Protein AF-A0A2G9YBF8-F1 (afdb_monomer)

Radius of gyration: 20.84 Å; Cα contacts (8 Å, |Δi|>4): 685; chains: 1; bounding box: 47×48×63 Å

Solvent-accessible surface area (backbone atoms only — not comparable to full-atom values): 16371 Å² total; per-residue (Å²): 55,21,49,39,66,39,62,24,16,70,50,90,61,90,73,73,45,52,98,47,91,89,59,81,69,55,43,72,32,45,59,33,56,46,41,50,53,42,62,59,46,79,78,45,66,44,97,85,61,58,26,29,35,30,44,43,92,54,53,69,31,20,31,56,34,90,37,40,16,47,70,56,72,65,61,49,45,58,59,72,65,44,86,46,31,32,20,26,62,29,56,58,41,59,34,12,64,36,87,82,68,76,45,80,73,54,57,38,48,30,25,44,65,36,32,28,64,72,90,66,77,101,51,78,46,41,53,28,52,41,48,33,64,43,98,89,36,38,59,41,77,39,72,27,23,30,52,39,88,30,41,35,80,42,60,49,77,84,45,38,66,52,37,42,55,42,48,58,61,35,55,64,38,52,44,6,49,35,27,43,96,84,29,33,24,30,30,46,46,52,31,28,37,36,26,29,45,67,42,87,54,50,51,46,41,82,56,42,67,70,54,86,78,85,86,78,88,80,62,96,82,60,47,70,67,57,54,51,50,45,53,74,75,72,54,44,37,39,72,34,70,48,71,38,98,94,45,31,30,39,28,60,39,74,56,97,93,38,53,31,31,43,31,30,35,56,63,47,43,39,58,43,100,56,101,59,58,42,80,44,77,65,44,14,21,43,78,43,53,38,62,52,21,56,80,16,95,77,41,13,60,65,77,81

Nearest PDB structures (foldseek):
  3m1u-assembly1_B  TM=8.933E-01  e=1.620E-23  Nitratidesulfovibrio vulgaris str. Hildenborough
  3m1u-assembly1_A  TM=8.986E-01  e=1.035E-21  Nitratidesulfovibrio vulgaris str. Hildenborough
  6sqx-assembly2_B  TM=8.119E-01  e=1.036E-17  Photobacterium damselae subsp. piscicida
  3npf-assembly1_B  TM=7.407E-01  e=8.778E-11  Bacteroides ovatus ATCC 8483
  4kh8-assembly1_A  TM=1.743E-01  e=5.947E-01  Enterococcus faecalis V583

Foldseek 3Di:
DFAAKWFFFADQDPDFDDPDPPDPQDRVRGAAIDHFLWDWDFDDADPVRQWTFIDTDFDTGIIGLQRAADDDPVVNCVFVVQPKKKFFLAQKWWKAQDLVRPHTDHMDGALDMFHFDPDDDPGQWTWTKTWDADPVRHTDIGIIIIGPVRIDTDADADDLVQLVVSLVSFFFPFAHHSCPPVGHAFQRSNQRSVSSRPDHAHRDLVRNCVDDDNQDDDDLPDDLVNLLVSLQPPDDASPDWQDDVPHIWGWHGDDPSFTKTWGQDQWFWADDPDPATDTGGPRGTDIDTQQGNDPHPVGTNSSD

pLDDT: mean 95.75, std 5.33, range [56.78, 98.88]

Structure (mmCIF, N/CA/C/O backbone):
data_AF-A0A2G9YBF8-F1
#
_entry.id   AF-A0A2G9YBF8-F1
#
loop_
_atom_site.group_PDB
_atom_site.id
_atom_site.type_symbol
_atom_site.label_atom_id
_atom_site.label_alt_id
_atom_site.label_comp_id
_atom_site.label_asym_id
_atom_site.label_entity_id
_atom_site.label_seq_id
_atom_site.pdbx_PDB_ins_code
_atom_site.Cartn_x
_atom_site.Cartn_y
_atom_site.Cartn_z
_atom_site.occupancy
_atom_site.B_iso_or_equiv
_atom_site.auth_seq_id
_atom_site.auth_comp_id
_atom_site.auth_asym_id
_atom_site.auth_atom_id
_atom_site.pdbx_PDB_model_num
ATOM 1 N N . LEU A 1 1 ? -7.401 7.721 15.519 1.00 97.69 1 LEU A N 1
ATOM 2 C CA . LEU A 1 1 ? -7.132 6.395 14.904 1.00 97.69 1 LEU A CA 1
ATOM 3 C C . LEU A 1 1 ? -8.189 6.108 13.846 1.00 97.69 1 LEU A C 1
ATOM 5 O O . LEU A 1 1 ? -9.342 6.458 14.071 1.00 97.69 1 LEU A O 1
ATOM 9 N N . ILE A 1 2 ? -7.811 5.508 12.716 1.00 98.56 2 ILE A N 1
ATOM 10 C CA . ILE A 1 2 ? -8.773 5.037 11.706 1.00 98.56 2 ILE A CA 1
ATOM 11 C C . ILE A 1 2 ? -9.565 3.841 12.249 1.00 98.56 2 ILE A C 1
ATOM 13 O O . ILE A 1 2 ? -8.950 2.899 12.744 1.00 98.56 2 ILE A O 1
ATOM 17 N N . ILE A 1 3 ? -10.897 3.865 12.149 1.00 98.44 3 ILE A N 1
ATOM 18 C CA . ILE A 1 3 ? -11.778 2.771 12.616 1.00 98.44 3 ILE A CA 1
ATOM 19 C C . ILE A 1 3 ? -12.335 1.899 11.486 1.00 98.44 3 ILE A C 1
ATOM 21 O O . ILE A 1 3 ? -12.778 0.787 11.748 1.00 98.44 3 ILE A O 1
ATOM 25 N N . ARG A 1 4 ? -12.325 2.399 10.247 1.00 97.62 4 ARG A N 1
ATOM 26 C CA . ARG A 1 4 ? -12.778 1.710 9.032 1.00 97.62 4 ARG A CA 1
ATOM 27 C C . ARG A 1 4 ? -11.830 2.018 7.893 1.00 97.62 4 ARG A C 1
ATOM 29 O O . ARG A 1 4 ? -11.299 3.130 7.860 1.00 97.62 4 ARG A O 1
ATOM 36 N N . TYR A 1 5 ? -11.650 1.084 6.965 1.00 97.88 5 TYR A N 1
ATOM 37 C CA . TYR A 1 5 ? -10.903 1.369 5.743 1.00 97.88 5 TYR A CA 1
ATOM 38 C C . TYR A 1 5 ? -11.433 2.663 5.102 1.00 97.88 5 TYR A C 1
ATOM 40 O O . TYR A 1 5 ? -12.644 2.859 4.960 1.00 97.88 5 TYR A O 1
ATOM 48 N N . THR A 1 6 ? -10.532 3.578 4.749 1.00 97.75 6 THR A N 1
ATOM 49 C CA . THR A 1 6 ? -10.924 4.869 4.182 1.00 97.75 6 THR A CA 1
ATOM 50 C C . THR A 1 6 ? -9.934 5.362 3.147 1.00 97.75 6 THR A C 1
ATOM 52 O O . THR A 1 6 ? -8.717 5.272 3.321 1.00 97.75 6 THR A O 1
ATOM 55 N N . ASP A 1 7 ? -10.470 5.988 2.105 1.00 97.75 7 ASP A N 1
ATOM 56 C CA . ASP A 1 7 ? -9.673 6.787 1.192 1.00 97.75 7 ASP A CA 1
ATOM 57 C C . ASP A 1 7 ? -9.133 8.030 1.896 1.00 97.75 7 ASP A C 1
ATOM 59 O O . ASP A 1 7 ? -9.799 8.655 2.732 1.00 97.75 7 ASP A O 1
ATOM 63 N N . GLN A 1 8 ? -7.917 8.394 1.511 1.00 98.19 8 GLN A N 1
ATOM 64 C CA . GLN A 1 8 ? -7.319 9.689 1.752 1.00 98.19 8 GLN A CA 1
ATOM 65 C C . GLN A 1 8 ? -7.303 10.451 0.426 1.00 98.19 8 GLN A C 1
ATOM 67 O O . GLN A 1 8 ? -6.712 10.010 -0.561 1.00 98.19 8 GLN A O 1
ATOM 72 N N . LYS A 1 9 ? -7.941 11.618 0.417 1.00 98.38 9 LYS A N 1
ATOM 73 C CA . LYS A 1 9 ? -8.167 12.440 -0.771 1.00 98.38 9 LYS A CA 1
ATOM 74 C C . LYS A 1 9 ? -7.300 13.698 -0.766 1.00 98.38 9 LYS A C 1
ATOM 76 O O . LYS A 1 9 ? -6.907 14.194 0.291 1.00 98.38 9 LYS A O 1
ATOM 81 N N . ILE A 1 10 ? -7.028 14.251 -1.943 1.00 98.06 10 ILE A N 1
ATOM 82 C CA . ILE A 1 10 ? -6.348 15.548 -2.096 1.00 98.06 10 ILE A CA 1
ATOM 83 C C . ILE A 1 10 ? -7.269 16.710 -1.695 1.00 98.06 10 ILE A C 1
ATOM 85 O O . ILE A 1 10 ? -6.811 17.677 -1.087 1.00 98.06 10 ILE A O 1
ATOM 89 N N . LEU A 1 11 ? -8.571 16.591 -1.972 1.00 98.06 11 LEU A N 1
ATOM 90 C CA . LEU A 1 11 ? -9.619 17.548 -1.601 1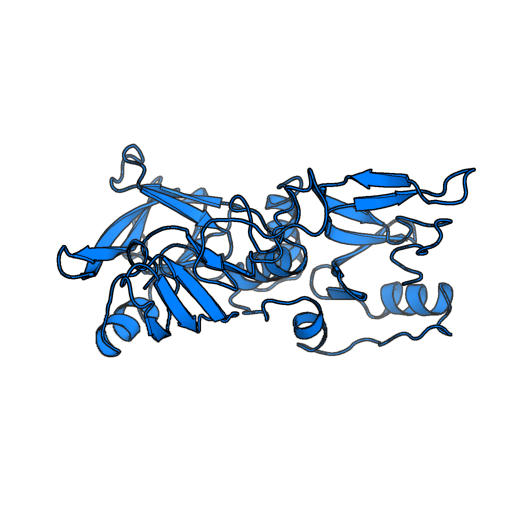.00 98.06 11 LEU A CA 1
ATOM 91 C C . LEU A 1 11 ? -10.720 16.843 -0.786 1.00 98.06 11 LEU A C 1
ATOM 93 O O . LEU A 1 11 ? -10.914 15.643 -0.972 1.00 98.06 11 LEU A O 1
ATOM 97 N N . PRO A 1 12 ? -11.460 17.548 0.094 1.00 97.88 12 PRO A N 1
ATOM 98 C CA . PRO A 1 12 ? -12.496 16.954 0.945 1.00 97.88 12 PRO A CA 1
ATOM 99 C C . PRO A 1 12 ? -13.798 16.692 0.165 1.00 97.88 12 PRO A C 1
ATOM 101 O O . PRO A 1 12 ? -14.844 17.277 0.444 1.00 97.88 12 PRO A O 1
ATOM 104 N N . THR A 1 13 ? -13.732 15.828 -0.847 1.00 96.50 13 THR A N 1
ATOM 105 C CA . THR A 1 13 ? -14.867 15.425 -1.685 1.00 96.50 13 THR A CA 1
ATOM 106 C C . THR A 1 13 ? -14.828 13.926 -1.976 1.00 96.50 13 THR A C 1
ATOM 108 O O . THR A 1 13 ? -13.771 13.296 -1.943 1.00 96.50 13 THR A O 1
ATOM 111 N N . GLN A 1 14 ? -16.004 13.352 -2.232 1.00 93.31 14 GLN A N 1
ATOM 112 C CA . GLN A 1 14 ? -16.137 11.978 -2.728 1.00 93.31 14 GLN A CA 1
ATOM 113 C C . GLN A 1 14 ? -16.113 11.913 -4.259 1.00 93.31 14 GLN A C 1
ATOM 115 O O . GLN A 1 14 ? -15.930 10.837 -4.816 1.00 93.31 14 GLN A O 1
ATOM 120 N N . GLU A 1 15 ? -16.319 13.045 -4.934 1.00 94.00 15 GLU A N 1
ATOM 121 C CA . GLU A 1 15 ? -16.278 13.113 -6.391 1.00 94.00 15 GLU A CA 1
ATOM 122 C C . GLU A 1 15 ? -14.841 12.963 -6.887 1.00 94.00 15 GLU A C 1
ATOM 124 O O . GLU A 1 15 ? -13.915 13.532 -6.305 1.00 94.00 15 GLU A O 1
ATOM 129 N N . GLY A 1 16 ? -14.666 12.194 -7.960 1.00 93.75 16 GLY A N 1
ATOM 130 C CA . GLY A 1 16 ? -13.366 12.034 -8.597 1.00 93.75 16 GLY A CA 1
ATOM 131 C C . GLY A 1 16 ? -13.065 13.155 -9.587 1.00 93.75 16 GLY A C 1
ATOM 132 O O . GLY A 1 16 ? -13.973 13.738 -10.184 1.00 93.75 16 GLY A O 1
ATOM 133 N N . LEU A 1 17 ? -11.778 13.430 -9.789 1.00 95.75 17 LEU A N 1
ATOM 134 C CA . LEU A 1 17 ? -11.288 14.305 -10.851 1.00 95.75 17 LEU A CA 1
ATOM 135 C C . LEU A 1 17 ? -10.526 13.461 -11.864 1.00 95.75 17 LEU A C 1
ATOM 137 O O . LEU A 1 17 ? -9.491 12.893 -11.541 1.00 95.75 17 LEU A O 1
ATOM 141 N N . TYR A 1 18 ? -11.013 13.424 -13.098 1.00 95.81 18 TYR A N 1
ATOM 142 C CA . TYR A 1 18 ? -10.450 12.572 -14.138 1.00 95.81 18 TYR A CA 1
ATOM 143 C C . TYR A 1 18 ? -9.931 13.415 -15.295 1.00 95.81 18 TYR A C 1
ATOM 145 O O . TYR A 1 18 ? -10.604 14.334 -15.766 1.00 95.81 18 TYR A O 1
ATOM 153 N N . ALA A 1 19 ? -8.741 13.079 -15.796 1.00 92.88 19 ALA A N 1
ATOM 154 C CA . ALA A 1 19 ? -8.126 13.798 -16.910 1.00 92.88 19 ALA A CA 1
ATOM 155 C C . ALA A 1 19 ? -8.911 13.651 -18.227 1.00 92.88 19 ALA A C 1
ATOM 157 O O . ALA A 1 19 ? -8.756 14.464 -19.143 1.00 92.88 19 ALA A O 1
ATOM 158 N N . LYS A 1 20 ? -9.724 12.595 -18.358 1.00 92.06 20 LYS A N 1
ATOM 159 C CA . LYS A 1 20 ? -10.501 12.281 -19.561 1.00 92.06 20 LYS A CA 1
ATOM 160 C C . LYS A 1 20 ? -11.894 11.789 -19.199 1.00 92.06 20 LYS A C 1
ATOM 162 O O . LYS A 1 20 ? -12.085 11.098 -18.205 1.00 92.06 20 LYS A O 1
ATOM 167 N N . SER A 1 21 ? -12.859 12.098 -20.062 1.00 89.44 21 SER A N 1
ATOM 168 C CA . SER A 1 21 ? -14.199 11.518 -19.963 1.00 89.44 21 SER A CA 1
ATOM 169 C C . SER A 1 21 ? -14.132 9.996 -20.123 1.00 89.44 21 SER A C 1
ATOM 171 O O . SER A 1 21 ? -13.457 9.501 -21.028 1.00 89.44 21 SER A O 1
ATOM 173 N N . GLY A 1 22 ? -14.822 9.273 -19.240 1.00 87.12 22 GLY A N 1
ATOM 174 C CA . GLY A 1 22 ? -14.852 7.810 -19.225 1.00 87.12 22 GLY A CA 1
ATOM 175 C C . GLY A 1 22 ? -13.637 7.143 -18.575 1.00 87.12 22 GLY A C 1
ATOM 176 O O . GLY A 1 22 ? -13.598 5.918 -18.541 1.00 87.12 22 GLY A O 1
ATOM 177 N N . ASP A 1 23 ? -12.669 7.910 -18.064 1.00 88.62 23 ASP A N 1
ATOM 178 C CA . ASP A 1 23 ? -11.628 7.376 -17.185 1.00 88.62 23 ASP A CA 1
ATOM 179 C C . ASP A 1 23 ? -12.221 7.157 -15.788 1.00 88.62 23 ASP A C 1
ATOM 181 O O . ASP A 1 23 ? -12.880 8.039 -15.239 1.00 88.62 23 ASP A O 1
ATOM 185 N N . PHE A 1 24 ? -12.025 5.959 -15.255 1.00 87.00 24 PHE A N 1
ATOM 186 C CA . PHE A 1 24 ? -12.415 5.564 -13.904 1.00 87.00 24 PHE A CA 1
ATOM 187 C C . PHE A 1 24 ? -11.252 4.896 -13.158 1.00 87.00 24 PHE A C 1
ATOM 189 O O . PHE A 1 24 ? -11.399 4.563 -11.988 1.00 87.00 24 PHE A O 1
ATOM 196 N N . ASP A 1 25 ? -10.100 4.724 -13.814 1.00 89.81 25 ASP A N 1
ATOM 197 C CA . ASP A 1 25 ? -8.927 4.063 -13.239 1.00 89.81 25 ASP A CA 1
ATOM 198 C C . ASP A 1 25 ? -8.023 5.065 -12.504 1.00 89.81 25 ASP A C 1
ATOM 200 O O . ASP A 1 25 ? -7.283 4.673 -11.603 1.00 89.81 25 ASP A O 1
ATOM 204 N N . PHE A 1 26 ? -8.069 6.349 -12.888 1.00 95.06 26 PHE A N 1
ATOM 205 C CA . PHE A 1 26 ? -7.183 7.401 -12.378 1.00 95.06 26 PHE A CA 1
ATOM 206 C C . PHE A 1 26 ? -7.957 8.603 -11.835 1.00 95.06 26 PHE A C 1
ATOM 208 O O . PHE A 1 26 ? -8.049 9.651 -12.476 1.00 95.06 26 PHE A O 1
ATOM 215 N N . ASP A 1 27 ? -8.500 8.465 -10.626 1.00 96.69 27 ASP A N 1
ATOM 216 C CA . ASP A 1 27 ? -8.976 9.628 -9.879 1.00 96.69 27 ASP A CA 1
ATOM 217 C C . ASP A 1 27 ? -7.781 10.436 -9.345 1.00 96.69 27 ASP A C 1
ATOM 219 O O . ASP A 1 27 ? -7.098 10.029 -8.404 1.00 96.69 27 ASP A O 1
ATOM 223 N N . GLU A 1 28 ? -7.549 11.615 -9.917 1.00 96.25 28 GLU A N 1
ATOM 224 C CA . GLU A 1 28 ? -6.465 12.533 -9.543 1.00 96.25 28 GLU A CA 1
ATOM 225 C C . GLU A 1 28 ? -6.638 13.113 -8.126 1.00 96.25 28 GLU A C 1
ATOM 227 O O . GLU A 1 28 ? -5.695 13.662 -7.552 1.00 96.25 28 GLU A O 1
ATOM 232 N N . LEU A 1 29 ? -7.833 12.998 -7.528 1.00 97.44 29 LEU A N 1
ATOM 233 C CA . LEU A 1 29 ? -8.062 13.349 -6.125 1.00 97.44 29 LEU A CA 1
ATOM 234 C C . LEU A 1 29 ? -7.824 12.182 -5.172 1.00 97.44 29 LEU A C 1
ATOM 236 O O . LEU A 1 29 ? -7.801 12.412 -3.959 1.00 97.44 29 LEU A O 1
ATOM 240 N N . GLN A 1 30 ? -7.638 10.956 -5.662 1.00 97.94 30 GLN A N 1
ATOM 241 C CA . GLN A 1 30 ? -7.178 9.864 -4.819 1.00 97.94 30 GLN A CA 1
ATOM 242 C C . GLN A 1 30 ? -5.694 10.049 -4.487 1.00 97.94 30 GLN A C 1
ATOM 244 O O . GLN A 1 30 ? -4.848 10.109 -5.372 1.00 97.94 30 GLN A O 1
ATOM 249 N N . ASN A 1 31 ? -5.366 10.080 -3.195 1.00 97.19 31 ASN A N 1
ATOM 250 C CA . ASN A 1 31 ? -3.985 10.219 -2.733 1.00 97.19 31 ASN A CA 1
ATOM 251 C C . ASN A 1 31 ? -3.417 8.909 -2.170 1.00 97.19 31 ASN A C 1
ATOM 253 O O . ASN A 1 31 ? -2.310 8.493 -2.500 1.00 97.19 31 ASN A O 1
ATOM 257 N N . SER A 1 32 ? -4.158 8.280 -1.262 1.00 97.25 32 SER A N 1
ATOM 258 C CA . SER A 1 32 ? -3.791 7.017 -0.617 1.00 97.25 32 SER A CA 1
ATOM 259 C C . SER A 1 32 ? -5.040 6.380 -0.011 1.00 97.25 32 SER A C 1
ATOM 261 O O . SER A 1 32 ? -6.108 6.982 -0.015 1.00 97.25 32 SER A O 1
ATOM 263 N N . SER A 1 33 ? -4.900 5.215 0.604 1.00 96.56 33 SER A N 1
ATOM 264 C CA . SER A 1 33 ? -5.925 4.622 1.463 1.00 96.56 33 SER A CA 1
ATOM 265 C C . SER A 1 33 ? -5.321 4.169 2.786 1.00 96.56 33 SER A C 1
ATOM 267 O O . SER A 1 33 ? -4.118 3.904 2.869 1.00 96.56 33 SER A O 1
ATOM 269 N N . LEU A 1 34 ? -6.143 4.140 3.833 1.00 98.19 34 LEU A N 1
ATOM 270 C CA . LEU A 1 34 ? -5.728 3.890 5.210 1.00 98.19 34 LEU A CA 1
ATOM 271 C C . LEU A 1 34 ? -6.581 2.779 5.818 1.00 98.19 34 LEU A C 1
ATOM 273 O O . LEU A 1 34 ? -7.809 2.834 5.769 1.00 98.19 34 LEU A O 1
ATOM 277 N N . ASP A 1 35 ? -5.919 1.807 6.431 1.00 98.44 35 ASP A N 1
ATOM 278 C CA . ASP A 1 35 ? -6.556 0.661 7.074 1.00 98.44 35 ASP A CA 1
ATOM 279 C C . ASP A 1 35 ? -6.939 0.949 8.531 1.00 98.44 35 ASP A C 1
ATOM 281 O O . ASP A 1 35 ? -6.395 1.859 9.176 1.00 98.44 35 ASP A O 1
ATOM 285 N N . VAL A 1 36 ? -7.844 0.123 9.067 1.00 98.44 36 VAL A N 1
ATOM 286 C CA . VAL A 1 36 ? -8.219 0.096 1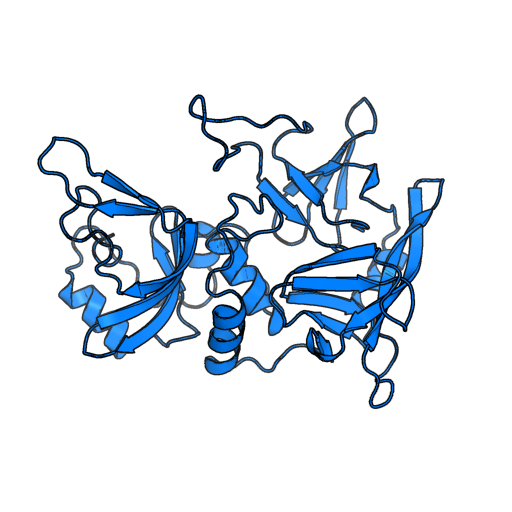0.490 1.00 98.44 36 VAL A CA 1
ATOM 287 C C . VAL A 1 36 ? -6.971 0.085 11.377 1.00 98.44 36 VAL A C 1
ATOM 289 O O . VAL A 1 36 ? -6.032 -0.672 11.154 1.00 98.44 36 VAL A O 1
ATOM 292 N N . GLY A 1 37 ? -6.948 0.939 12.400 1.00 97.69 37 GLY A N 1
ATOM 293 C CA . GLY A 1 37 ? -5.815 1.052 13.320 1.00 97.69 37 GLY A CA 1
ATOM 294 C C . GLY A 1 37 ? -4.730 2.036 12.883 1.00 97.69 37 GLY A C 1
ATOM 295 O O . GLY A 1 37 ? -3.834 2.316 13.679 1.00 97.69 37 GLY A O 1
ATOM 296 N N . THR A 1 38 ? -4.806 2.612 11.678 1.00 98.12 38 THR A N 1
ATOM 297 C CA . THR A 1 38 ? -3.798 3.576 11.216 1.00 98.12 38 THR A CA 1
ATOM 298 C C . THR A 1 38 ? -3.788 4.833 12.109 1.00 98.12 38 THR A C 1
ATOM 300 O O . THR A 1 38 ? -4.839 5.468 12.296 1.00 98.12 38 THR A O 1
ATOM 303 N N . PRO A 1 39 ? -2.629 5.222 12.685 1.00 97.50 39 PRO A N 1
ATOM 304 C CA . PRO A 1 39 ? -2.506 6.421 13.506 1.00 97.50 39 PRO A CA 1
ATOM 305 C C . PRO A 1 39 ? -2.415 7.675 12.639 1.00 97.50 39 PRO A C 1
ATOM 307 O O . PRO A 1 39 ? -1.759 7.680 11.601 1.00 97.50 39 PRO A O 1
ATOM 310 N N . LEU A 1 40 ? -3.066 8.747 13.088 1.00 97.62 40 LEU A N 1
ATOM 311 C CA . LEU A 1 40 ? -3.151 10.015 12.370 1.00 97.62 40 LEU A CA 1
ATOM 312 C C . LEU A 1 40 ? -3.004 11.187 13.334 1.00 97.62 40 LEU A C 1
ATOM 314 O O . LEU A 1 40 ? -3.467 11.115 14.472 1.00 97.62 40 LEU A O 1
ATOM 318 N N . VAL A 1 41 ? -2.445 12.283 12.831 1.00 98.00 41 VAL A N 1
ATOM 319 C CA . VAL A 1 41 ? -2.513 13.610 13.451 1.00 98.00 41 VAL A CA 1
ATOM 320 C C . VAL A 1 41 ? -3.483 14.4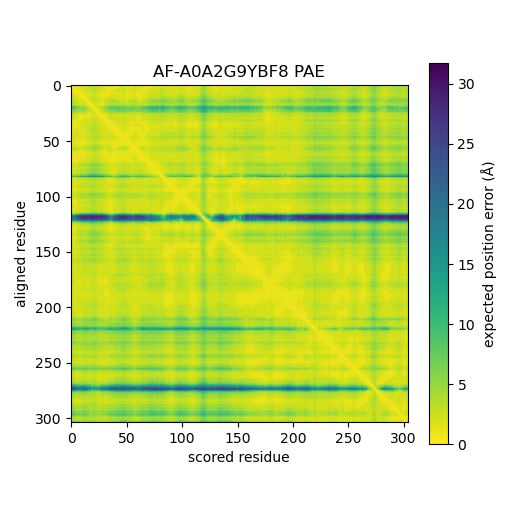61 12.642 1.00 98.00 41 VAL A C 1
ATOM 322 O O . VAL A 1 41 ? -3.325 14.585 11.428 1.00 98.00 41 VAL A O 1
ATOM 325 N N . ILE A 1 42 ? -4.479 15.050 13.302 1.00 98.38 42 ILE A N 1
ATOM 326 C CA . ILE A 1 42 ? -5.442 15.958 12.669 1.00 98.38 42 ILE A CA 1
ATOM 327 C C . ILE A 1 42 ? -4.856 17.370 12.683 1.00 98.38 42 ILE A C 1
ATOM 329 O O . ILE A 1 42 ? -4.481 17.871 13.740 1.00 98.38 42 ILE A O 1
ATOM 333 N N . LEU A 1 43 ? -4.779 18.007 11.515 1.00 98.31 43 LEU A N 1
ATOM 334 C CA . LEU A 1 43 ? -4.323 19.394 11.376 1.00 98.31 43 LEU A CA 1
ATOM 335 C C . LEU A 1 43 ? -5.468 20.374 11.133 1.00 98.31 43 LEU A C 1
ATOM 337 O O . LEU A 1 43 ? -5.352 21.552 11.461 1.00 98.31 43 LEU A O 1
ATOM 341 N N . HIS A 1 44 ? -6.543 19.913 10.496 1.00 98.50 44 HIS A N 1
ATOM 342 C CA . HIS A 1 44 ? -7.663 20.768 10.136 1.00 98.50 44 HIS A CA 1
ATOM 343 C C . HIS A 1 44 ? -8.963 19.975 10.010 1.00 98.50 44 HIS A C 1
ATOM 345 O O . HIS A 1 44 ? -8.940 18.766 9.776 1.00 98.50 44 HIS A O 1
ATOM 351 N N . THR A 1 45 ? -10.083 20.684 10.104 1.00 98.69 45 THR A N 1
ATOM 352 C CA . THR A 1 45 ? -11.438 20.147 9.959 1.00 98.69 45 THR A CA 1
ATOM 353 C C . THR A 1 45 ? -12.176 20.986 8.926 1.00 98.69 45 THR A C 1
ATOM 355 O O . THR A 1 45 ? -12.054 22.210 8.939 1.00 98.69 45 THR A O 1
ATOM 358 N N . SER A 1 46 ? -12.924 20.353 8.020 1.00 98.56 46 SER A N 1
ATOM 359 C CA . SER A 1 46 ? -13.768 21.081 7.067 1.00 98.56 46 SER A CA 1
ATOM 360 C C . SER A 1 46 ? -14.851 21.886 7.794 1.00 98.56 46 SER A C 1
ATOM 362 O O . SER A 1 46 ? -15.261 21.536 8.900 1.00 98.56 46 SER A O 1
ATOM 364 N N . LEU A 1 47 ? -15.357 22.951 7.162 1.00 98.12 47 LEU A N 1
ATOM 365 C CA . LEU A 1 47 ? -16.371 23.830 7.765 1.00 98.12 47 LEU A CA 1
ATOM 366 C C . LEU A 1 47 ? -17.649 23.080 8.184 1.00 98.12 47 LEU A C 1
ATOM 368 O O . LEU A 1 47 ? -18.282 23.437 9.170 1.00 98.12 47 LEU A O 1
ATOM 372 N N . ASP A 1 48 ? -18.011 22.032 7.446 1.00 97.81 48 ASP A N 1
ATOM 373 C CA . ASP A 1 48 ? -19.172 21.179 7.719 1.00 97.81 48 ASP A CA 1
ATOM 374 C C . ASP A 1 48 ? -18.883 20.022 8.697 1.00 97.81 48 ASP A C 1
ATOM 376 O O . ASP A 1 48 ? -19.768 19.213 8.967 1.00 97.81 48 ASP A O 1
ATOM 380 N N . GLY A 1 49 ? -17.649 19.902 9.198 1.00 97.75 49 GLY A N 1
ATOM 381 C CA . GLY A 1 49 ? -17.234 18.856 10.133 1.00 97.75 49 GLY A CA 1
ATOM 382 C C . GLY A 1 49 ? -17.130 17.446 9.542 1.00 97.75 49 GLY A C 1
ATOM 383 O O . GLY A 1 49 ? -16.839 16.507 10.281 1.00 97.75 49 GLY A O 1
ATOM 384 N N . ARG A 1 50 ? -17.355 17.259 8.234 1.00 98.31 50 ARG A N 1
ATOM 385 C CA . ARG A 1 50 ? -17.393 15.925 7.607 1.00 98.31 50 ARG A CA 1
ATOM 386 C C . ARG A 1 50 ? -16.020 15.365 7.248 1.00 98.31 50 ARG A C 1
ATOM 388 O O . ARG A 1 50 ? -15.908 14.162 7.010 1.00 98.31 50 ARG A O 1
ATOM 395 N N . TRP A 1 51 ? -14.982 16.197 7.226 1.00 98.75 51 TRP A N 1
ATOM 396 C CA . TRP A 1 51 ? -13.635 15.800 6.830 1.00 98.75 51 TRP A CA 1
ATOM 397 C C . TRP A 1 51 ? -12.568 16.318 7.787 1.00 98.75 51 TRP A C 1
ATOM 399 O O . TRP A 1 51 ? -12.638 17.449 8.269 1.00 98.75 51 TRP A O 1
ATOM 409 N N . PHE A 1 52 ? -11.524 15.513 7.970 1.00 98.81 52 PHE A N 1
ATOM 410 C CA . PHE A 1 52 ? -10.289 15.919 8.631 1.00 98.81 52 PHE A CA 1
ATOM 411 C C . PHE A 1 52 ? -9.138 15.939 7.630 1.00 98.81 52 PHE A C 1
ATOM 413 O O . PHE A 1 52 ? -8.952 14.973 6.891 1.00 98.81 52 PHE A O 1
ATOM 420 N N . TYR A 1 53 ? -8.337 17.006 7.630 1.00 98.81 53 TYR A N 1
ATOM 421 C CA . TYR A 1 53 ? -7.028 16.999 6.982 1.00 98.81 53 TYR A CA 1
ATOM 422 C C . TYR A 1 53 ? -6.006 16.431 7.960 1.00 98.81 53 TYR A C 1
ATOM 424 O O . TYR A 1 53 ? -5.820 16.967 9.057 1.00 98.81 53 TYR A O 1
ATOM 432 N N . VAL A 1 54 ? -5.356 15.340 7.570 1.00 98.62 54 VAL A N 1
ATOM 433 C CA . VAL A 1 54 ? -4.537 14.524 8.465 1.00 98.62 54 VAL A CA 1
ATOM 434 C C . VAL A 1 54 ? -3.129 14.318 7.927 1.00 98.62 54 VAL A C 1
ATOM 436 O O . VAL A 1 54 ? -2.913 14.248 6.716 1.00 98.62 54 VAL A O 1
ATOM 439 N N . ILE A 1 55 ? -2.175 14.159 8.841 1.00 98.19 55 ILE A N 1
ATOM 440 C CA . ILE A 1 55 ? -0.877 13.537 8.573 1.00 98.19 55 ILE A CA 1
ATOM 441 C C . ILE A 1 55 ? -0.951 12.092 9.069 1.00 98.19 55 ILE A C 1
ATOM 443 O O . ILE A 1 55 ? -1.241 11.857 10.243 1.00 98.19 55 ILE A O 1
ATOM 447 N N . GLY A 1 56 ? -0.685 11.138 8.180 1.00 96.19 56 GLY A N 1
ATOM 448 C CA . GLY A 1 56 ? -0.489 9.731 8.518 1.00 96.19 56 GLY A CA 1
ATOM 449 C C . GLY A 1 56 ? 0.969 9.289 8.377 1.00 96.19 56 GLY A C 1
ATOM 450 O O . GLY A 1 56 ? 1.844 10.119 8.128 1.00 96.19 56 GLY A O 1
ATOM 451 N N . PRO A 1 57 ? 1.245 7.979 8.508 1.00 94.50 57 PRO A N 1
ATOM 452 C CA . PRO A 1 57 ? 2.614 7.461 8.532 1.00 94.50 57 PRO A CA 1
ATOM 453 C C . PRO A 1 57 ? 3.413 7.721 7.250 1.00 94.50 57 PRO A C 1
ATOM 455 O O . PRO A 1 57 ? 4.626 7.898 7.312 1.00 94.50 57 PRO A O 1
ATOM 458 N N . SER A 1 58 ? 2.752 7.735 6.089 1.00 94.06 58 SER A N 1
ATOM 459 C CA . SER A 1 58 ? 3.422 7.833 4.785 1.00 94.06 58 SER A CA 1
ATOM 460 C C . SER A 1 58 ? 2.853 8.913 3.856 1.00 94.06 58 SER A C 1
ATOM 462 O O . SER A 1 58 ? 3.464 9.208 2.826 1.00 94.06 58 SER A O 1
ATOM 464 N N . SER A 1 59 ? 1.722 9.533 4.207 1.00 96.81 59 SER A N 1
ATOM 465 C CA . SER A 1 59 ? 1.020 10.512 3.369 1.00 96.81 59 SER A CA 1
ATOM 466 C C . SER A 1 59 ? 0.156 11.482 4.187 1.00 96.81 59 SER A C 1
ATOM 468 O O . SER A 1 59 ? -0.118 11.272 5.370 1.00 96.81 59 SER A O 1
ATOM 470 N N . ARG A 1 60 ? -0.290 12.563 3.540 1.00 98.06 60 ARG A N 1
ATOM 471 C CA . ARG A 1 60 ? -1.184 13.587 4.104 1.00 98.06 60 ARG A CA 1
ATOM 472 C C . ARG A 1 60 ? -2.336 13.876 3.153 1.00 98.06 60 ARG A C 1
ATOM 474 O O . ARG A 1 60 ? -2.124 13.880 1.945 1.00 98.06 60 ARG A O 1
ATOM 481 N N . GLY A 1 61 ? -3.515 14.155 3.688 1.00 98.38 61 GLY A N 1
ATOM 482 C CA . GLY A 1 61 ? -4.703 14.444 2.888 1.00 98.38 61 GLY A CA 1
ATOM 483 C C . GLY A 1 61 ? -5.978 14.446 3.719 1.00 98.38 61 GLY A C 1
ATOM 484 O O . GLY A 1 61 ? -5.929 14.363 4.944 1.00 98.38 61 GLY A O 1
ATOM 485 N N . TRP A 1 62 ? -7.115 14.540 3.045 1.00 98.75 62 TRP A N 1
ATOM 486 C CA . TRP A 1 62 ? -8.439 14.567 3.651 1.00 98.75 62 TRP A CA 1
ATOM 487 C C . TRP A 1 62 ? -9.004 13.163 3.830 1.00 98.75 62 TRP A C 1
ATOM 489 O O . TRP A 1 62 ? -8.976 12.361 2.902 1.00 98.75 62 TRP A O 1
ATOM 499 N N . VAL A 1 63 ? -9.553 12.877 5.005 1.00 98.75 63 VAL A N 1
ATOM 500 C CA . VAL A 1 63 ? -10.276 11.634 5.311 1.00 98.75 63 VAL A CA 1
ATOM 501 C C . VAL A 1 63 ? -11.647 11.971 5.876 1.00 98.75 63 VAL A C 1
ATOM 503 O O . VAL A 1 63 ? -11.826 13.037 6.475 1.00 98.75 63 VAL A O 1
ATOM 506 N N . LYS A 1 64 ? -12.621 11.074 5.712 1.00 98.50 64 LYS A N 1
ATOM 507 C CA . LYS A 1 64 ? -13.945 11.264 6.311 1.00 98.50 64 LYS A CA 1
ATOM 508 C C . LYS A 1 64 ? -13.838 11.246 7.835 1.00 98.50 64 LYS A C 1
ATOM 510 O O . LYS A 1 64 ? -13.270 10.316 8.404 1.00 98.50 64 LYS A O 1
ATOM 515 N N . ALA A 1 65 ? -14.417 12.244 8.495 1.00 98.44 65 ALA A N 1
ATOM 516 C CA . ALA A 1 65 ? -14.358 12.389 9.948 1.00 98.44 65 ALA A CA 1
ATOM 517 C C . ALA A 1 65 ? -15.044 11.228 10.692 1.00 98.44 65 ALA A C 1
ATOM 519 O O . ALA A 1 65 ? -14.604 10.840 11.772 1.00 98.44 65 ALA A O 1
ATOM 520 N N . GLU A 1 66 ? -16.081 10.630 10.096 1.00 98.06 66 GLU A N 1
ATOM 521 C CA . GLU A 1 66 ? -16.792 9.465 10.647 1.00 98.06 66 GLU A CA 1
ATOM 522 C C . GLU A 1 66 ? -15.905 8.216 10.779 1.00 98.06 66 GLU A C 1
ATOM 524 O O . GLU A 1 66 ? -16.124 7.400 11.671 1.00 98.06 66 GLU A O 1
ATOM 529 N N . ASN A 1 67 ? -14.855 8.110 9.955 1.00 98.44 67 ASN A N 1
ATOM 530 C CA . ASN A 1 67 ? -13.903 6.998 9.965 1.00 98.44 67 ASN A CA 1
ATOM 531 C C . ASN A 1 67 ? -12.746 7.214 10.954 1.00 98.44 67 ASN A C 1
ATOM 533 O O . ASN A 1 67 ? -11.802 6.419 10.982 1.00 98.44 67 ASN A O 1
ATOM 537 N N . VAL A 1 68 ? -12.795 8.274 11.768 1.00 98.62 68 VAL A N 1
ATOM 538 C CA . VAL A 1 68 ? -11.745 8.622 12.728 1.00 98.62 68 VAL A CA 1
ATOM 539 C C . VAL A 1 68 ? -12.309 8.673 14.144 1.00 98.62 68 VAL A C 1
ATOM 541 O O . VAL A 1 68 ? -13.227 9.436 14.443 1.00 98.62 68 VAL A O 1
ATOM 544 N N . ALA A 1 69 ? -11.701 7.895 15.037 1.00 98.50 69 ALA A N 1
ATOM 545 C CA . ALA A 1 69 ? -11.880 8.032 16.476 1.00 98.50 69 ALA A CA 1
ATOM 546 C C . ALA A 1 69 ? -10.819 8.977 17.060 1.00 98.50 69 ALA A C 1
ATOM 548 O O . ALA A 1 69 ? -9.618 8.817 16.787 1.00 98.50 69 ALA A O 1
ATOM 549 N N . LEU A 1 70 ? -11.261 9.962 17.842 1.00 98.38 70 LEU A N 1
ATOM 550 C CA . LEU A 1 70 ? -10.419 10.976 18.474 1.00 98.38 70 LEU A CA 1
ATOM 551 C C . LEU A 1 70 ? -9.790 10.421 19.751 1.00 98.38 70 LEU A C 1
ATOM 553 O O . LEU A 1 70 ? -10.477 9.839 20.581 1.00 98.38 70 LEU A O 1
ATOM 557 N N . CYS A 1 71 ? -8.488 10.612 19.917 1.00 97.44 71 CYS A N 1
ATOM 558 C CA . CYS A 1 71 ? -7.763 10.161 21.097 1.00 97.44 71 CYS A CA 1
ATOM 559 C C . CYS A 1 71 ? -6.671 11.153 21.474 1.00 97.44 71 CYS A C 1
ATOM 561 O O . CYS A 1 71 ? -6.149 11.873 20.617 1.00 97.44 71 CYS A O 1
ATOM 563 N N . ASN A 1 72 ? -6.293 11.157 22.745 1.00 96.75 72 ASN A N 1
ATOM 564 C CA . ASN A 1 72 ? -5.117 11.873 23.214 1.00 96.75 72 ASN A CA 1
ATOM 565 C C . ASN A 1 72 ? -3.824 11.071 22.934 1.00 96.75 72 ASN A C 1
ATOM 567 O O . ASN A 1 72 ? -3.843 9.945 22.425 1.00 96.75 72 ASN A O 1
ATOM 571 N N . GLN A 1 73 ? -2.674 11.673 23.244 1.00 95.56 73 GLN A N 1
ATOM 572 C CA . GLN A 1 73 ? -1.365 11.067 22.993 1.00 95.56 73 GLN A CA 1
ATOM 573 C C . GLN A 1 73 ? -1.116 9.801 23.830 1.00 95.56 73 GLN A C 1
ATOM 575 O O . GLN A 1 73 ? -0.469 8.874 23.343 1.00 95.56 73 GLN A O 1
ATOM 580 N N . GLU A 1 74 ? -1.625 9.739 25.061 1.00 96.31 74 GLU A N 1
ATOM 581 C CA . GLU A 1 74 ? -1.463 8.581 25.948 1.00 96.31 74 GLU A CA 1
ATOM 582 C C . GLU A 1 74 ? -2.246 7.377 25.423 1.00 96.31 74 GLU A C 1
ATOM 584 O O . GLU A 1 74 ? -1.699 6.283 25.302 1.00 96.31 74 GLU A O 1
ATOM 589 N N . GLU A 1 75 ? -3.498 7.587 25.019 1.00 96.38 75 GLU A N 1
ATOM 590 C CA . GLU A 1 75 ? -4.357 6.559 24.428 1.00 96.38 75 GLU A CA 1
ATOM 591 C C . GLU A 1 75 ? -3.781 6.003 23.123 1.00 96.38 75 GLU A C 1
ATOM 593 O O . GLU A 1 75 ? -3.808 4.786 22.896 1.00 96.38 75 GLU A O 1
ATOM 598 N N . LEU A 1 76 ? -3.241 6.893 22.281 1.00 95.44 76 LEU A N 1
ATOM 599 C CA . LEU A 1 76 ? -2.552 6.531 21.047 1.00 95.44 76 LEU A CA 1
ATOM 600 C C . LEU A 1 76 ? -1.287 5.717 21.342 1.00 95.44 76 LEU A C 1
ATOM 602 O O . LEU A 1 76 ? -1.062 4.682 20.715 1.00 95.44 76 LEU A O 1
ATOM 606 N N . SER A 1 77 ? -0.481 6.165 22.307 1.00 94.69 77 SER A N 1
ATOM 607 C CA . SER A 1 77 ? 0.736 5.472 22.735 1.00 94.69 77 SER A CA 1
ATOM 608 C C . SER A 1 77 ? 0.423 4.083 23.296 1.00 94.69 77 SER A C 1
ATOM 610 O O . SER A 1 77 ? 1.075 3.118 22.904 1.00 94.69 77 SER A O 1
ATOM 612 N N . ASP A 1 78 ? -0.614 3.940 24.129 1.00 93.88 78 ASP A N 1
ATOM 613 C CA . ASP A 1 78 ? -1.060 2.637 24.641 1.00 93.88 78 ASP A CA 1
ATOM 614 C C . ASP A 1 78 ? -1.491 1.694 23.510 1.00 93.88 78 ASP A C 1
ATOM 616 O O . ASP A 1 78 ? -1.191 0.503 23.549 1.00 93.88 78 ASP A O 1
ATOM 620 N N . TYR A 1 79 ? -2.175 2.202 22.481 1.00 94.19 79 TYR A N 1
ATOM 621 C CA . TYR A 1 79 ? -2.542 1.379 21.330 1.00 94.19 79 TYR A CA 1
ATOM 622 C C . TYR A 1 79 ? -1.303 0.944 20.532 1.00 94.19 79 TYR A C 1
ATOM 624 O O . TYR A 1 79 ? -1.129 -0.239 20.240 1.00 94.19 79 TYR A O 1
ATOM 632 N N . LEU A 1 80 ? -0.407 1.881 20.211 1.00 92.31 80 LEU A N 1
ATOM 633 C CA . LEU A 1 80 ? 0.743 1.618 19.347 1.00 92.31 80 LEU A CA 1
ATOM 634 C C . LEU A 1 80 ? 1.852 0.815 20.031 1.00 92.31 80 LEU A C 1
ATOM 636 O O . LEU A 1 80 ? 2.502 0.022 19.356 1.00 92.31 80 LEU A O 1
ATOM 640 N N . ASN A 1 81 ? 2.069 0.962 21.337 1.00 91.25 81 ASN A N 1
ATOM 641 C CA . ASN A 1 81 ? 3.228 0.387 22.030 1.00 91.25 81 ASN A CA 1
ATOM 642 C C . ASN A 1 81 ? 2.943 -0.942 22.747 1.00 91.25 81 ASN A C 1
ATOM 644 O O . ASN A 1 81 ? 3.797 -1.455 23.470 1.00 91.25 81 ASN A O 1
ATOM 648 N N . ARG A 1 82 ? 1.772 -1.555 22.528 1.00 87.62 82 ARG A N 1
ATOM 649 C CA . ARG A 1 82 ? 1.492 -2.910 23.029 1.00 87.62 82 ARG A CA 1
ATOM 650 C C . ARG A 1 82 ? 2.487 -3.921 22.453 1.00 87.62 82 ARG A C 1
ATOM 652 O O . ARG A 1 82 ? 2.597 -4.089 21.237 1.00 87.62 82 ARG A O 1
ATOM 659 N N . GLY A 1 83 ? 3.207 -4.594 23.355 1.00 84.25 83 GLY A N 1
ATOM 660 C CA . GLY A 1 83 ? 4.318 -5.486 23.006 1.00 84.25 83 GLY A CA 1
ATOM 661 C C . GLY A 1 83 ? 3.899 -6.752 22.256 1.00 84.25 83 GLY A C 1
ATOM 662 O O . GLY A 1 83 ? 4.636 -7.217 21.394 1.00 84.25 83 GLY A O 1
ATOM 663 N N . ASN A 1 84 ? 2.701 -7.278 22.526 1.00 92.94 84 ASN A N 1
ATOM 664 C CA . ASN A 1 84 ? 2.138 -8.382 21.752 1.00 92.94 84 ASN A CA 1
ATOM 665 C C . ASN A 1 84 ? 1.304 -7.826 20.603 1.00 92.94 84 ASN A C 1
ATOM 667 O O . ASN A 1 84 ? 0.349 -7.078 20.824 1.00 92.94 84 ASN A O 1
ATOM 671 N N . PHE A 1 85 ? 1.651 -8.215 19.385 1.00 96.25 85 PHE A N 1
ATOM 672 C CA . PHE A 1 85 ? 0.940 -7.809 18.185 1.00 96.25 85 PHE A CA 1
ATOM 673 C C . PHE A 1 85 ? 0.999 -8.899 17.126 1.00 96.25 85 PHE A C 1
ATOM 675 O O . PHE A 1 85 ? 1.875 -9.770 17.146 1.00 96.25 85 PHE A O 1
ATOM 682 N N . VAL A 1 86 ? 0.071 -8.809 16.186 1.00 97.25 86 VAL A N 1
ATOM 683 C CA . VAL A 1 86 ? 0.125 -9.538 14.928 1.00 97.25 86 VAL A CA 1
ATOM 684 C C . VAL A 1 86 ? 0.331 -8.584 13.762 1.00 97.25 86 VAL A C 1
ATOM 686 O O . VAL A 1 86 ? 0.019 -7.395 13.862 1.00 97.25 86 VAL A O 1
ATOM 689 N N . VAL A 1 87 ? 0.859 -9.119 12.668 1.00 98.31 87 VAL A N 1
ATOM 690 C CA . VAL A 1 87 ? 0.992 -8.446 11.377 1.00 98.31 87 VAL A CA 1
ATOM 691 C C . VAL A 1 87 ? 0.232 -9.250 10.334 1.00 98.31 87 VAL A C 1
ATOM 693 O O . VAL A 1 87 ? 0.341 -10.476 10.305 1.00 98.31 87 VAL A O 1
ATOM 696 N N . VAL A 1 88 ? -0.538 -8.574 9.487 1.00 98.75 88 VAL A N 1
ATOM 697 C CA . VAL A 1 88 ? -1.250 -9.196 8.367 1.00 98.75 88 VAL A CA 1
ATOM 698 C C . VAL A 1 88 ? -0.235 -9.631 7.312 1.00 98.75 88 VAL A C 1
ATOM 700 O O . VAL A 1 88 ? 0.585 -8.837 6.857 1.00 98.75 88 VAL A O 1
ATOM 703 N N . THR A 1 89 ? -0.273 -10.908 6.945 1.00 98.69 89 THR A N 1
ATOM 704 C CA . THR A 1 89 ? 0.663 -11.540 5.997 1.00 98.69 89 THR A CA 1
ATOM 705 C C . THR A 1 89 ? -0.038 -12.202 4.818 1.00 98.69 89 THR A C 1
ATOM 707 O O . THR A 1 89 ? 0.627 -12.687 3.908 1.00 98.69 89 THR A O 1
ATOM 710 N N . ASN A 1 90 ? -1.368 -12.280 4.806 1.00 98.44 90 ASN A N 1
ATOM 711 C CA . ASN A 1 90 ? -2.108 -12.517 3.570 1.00 98.44 90 ASN A CA 1
ATOM 712 C C . ASN A 1 90 ? -2.330 -11.187 2.831 1.00 98.44 90 ASN A C 1
ATOM 714 O O . ASN A 1 90 ? -2.132 -10.128 3.424 1.00 98.44 90 ASN A O 1
ATOM 718 N N . SER A 1 91 ? -2.696 -11.226 1.547 1.00 97.44 91 SER A N 1
ATOM 719 C CA . SER A 1 91 ? -2.946 -10.012 0.747 1.00 97.44 91 SER A CA 1
A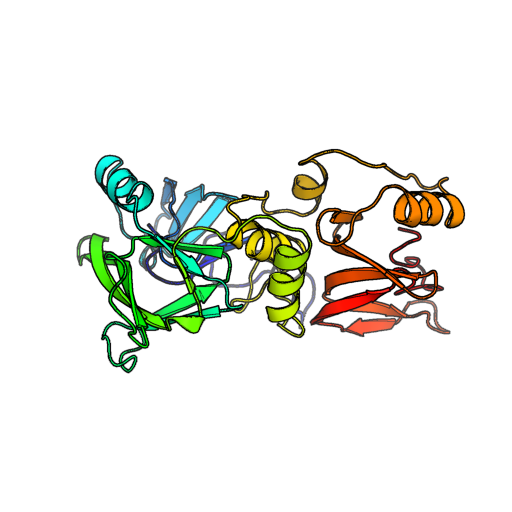TOM 720 C C . SER A 1 91 ? -3.983 -9.101 1.407 1.00 97.44 91 SER A C 1
ATOM 722 O O . SER A 1 91 ? -3.765 -7.898 1.551 1.00 97.44 91 SER A O 1
ATOM 724 N N . LYS A 1 92 ? -5.076 -9.704 1.877 1.00 97.75 92 LYS A N 1
ATOM 725 C CA . LYS A 1 92 ? -6.112 -9.089 2.703 1.00 97.75 92 LYS A CA 1
ATOM 726 C C . LYS A 1 92 ? -6.531 -10.068 3.794 1.00 97.75 92 LYS A C 1
ATOM 728 O O . LYS A 1 92 ? -6.404 -11.280 3.620 1.00 97.75 92 LYS A O 1
ATOM 733 N N . ALA A 1 93 ? -7.030 -9.537 4.899 1.00 98.38 93 ALA A N 1
ATOM 734 C CA . ALA A 1 93 ? -7.612 -10.308 5.984 1.00 98.38 93 ALA A CA 1
ATOM 735 C C . ALA A 1 93 ? -8.909 -9.649 6.452 1.00 98.38 93 ALA A C 1
ATOM 737 O O . ALA A 1 93 ? -8.966 -8.427 6.609 1.00 98.38 93 ALA A O 1
ATOM 738 N N . ASP A 1 94 ? -9.930 -10.461 6.701 1.00 98.56 94 ASP A N 1
ATOM 739 C CA . ASP A 1 94 ? -11.186 -9.990 7.274 1.00 98.56 94 ASP A CA 1
ATOM 740 C C . ASP A 1 94 ? -11.056 -9.833 8.795 1.00 98.56 94 ASP A C 1
ATOM 742 O O . ASP A 1 94 ? -10.418 -10.640 9.481 1.00 98.56 94 ASP A O 1
ATOM 746 N N . ILE A 1 95 ? -11.699 -8.796 9.324 1.00 98.69 95 ILE A N 1
ATOM 747 C CA . ILE A 1 95 ? -11.832 -8.510 10.749 1.00 98.69 95 ILE A CA 1
ATOM 748 C C . ILE A 1 95 ? -13.263 -8.860 11.159 1.00 98.69 95 ILE A C 1
ATOM 750 O O . ILE A 1 95 ? -14.228 -8.362 10.580 1.00 98.69 95 ILE A O 1
ATOM 754 N N . PHE A 1 96 ? -13.406 -9.683 12.194 1.00 98.62 96 PHE A N 1
ATOM 755 C CA . PHE A 1 96 ? -14.694 -10.114 12.737 1.00 98.62 96 PHE A CA 1
ATOM 756 C C . PHE A 1 96 ? -14.882 -9.642 14.178 1.00 98.62 96 PHE A C 1
ATOM 758 O O . PHE A 1 96 ? -13.915 -9.486 14.918 1.00 98.62 96 PHE A O 1
ATOM 765 N N . LEU A 1 97 ? -16.128 -9.461 14.611 1.00 97.81 97 LEU A N 1
ATOM 766 C CA . LEU A 1 97 ? -16.461 -9.059 15.984 1.00 97.81 97 LEU A CA 1
ATOM 767 C C . LEU A 1 97 ? -16.678 -10.239 16.936 1.00 97.81 97 LEU A C 1
ATOM 769 O O . LEU A 1 97 ? -16.851 -10.039 18.137 1.00 97.81 97 LEU A O 1
ATOM 773 N N . ASN A 1 98 ? -16.632 -11.471 16.428 1.00 95.75 98 ASN A N 1
ATOM 774 C CA . ASN A 1 98 ? -16.815 -12.674 17.226 1.00 95.75 98 ASN A CA 1
ATOM 775 C C . ASN A 1 98 ? -15.821 -13.791 16.844 1.00 95.75 98 ASN A C 1
ATOM 777 O O . ASN A 1 98 ? -15.419 -13.898 15.683 1.00 95.75 98 ASN A O 1
ATOM 781 N N . PRO A 1 99 ? -15.449 -14.677 17.789 1.00 92.94 99 PRO A N 1
ATOM 782 C CA . PRO A 1 99 ? -14.430 -15.708 17.560 1.00 92.94 99 PRO A CA 1
ATOM 783 C C . PRO A 1 99 ? -14.856 -16.792 16.561 1.00 92.94 99 PRO A C 1
ATOM 785 O O . PRO A 1 99 ? -14.017 -17.533 16.063 1.00 92.94 99 PRO A O 1
ATOM 788 N N . LEU A 1 100 ? -16.155 -16.894 16.254 1.00 94.25 100 LEU A N 1
ATOM 789 C CA . LEU A 1 100 ? -16.677 -17.810 15.235 1.00 94.25 100 LEU A CA 1
ATOM 790 C C . LEU A 1 100 ? -16.516 -17.274 13.803 1.00 94.25 100 LEU A C 1
ATOM 792 O O . LEU A 1 100 ? -16.893 -17.974 12.870 1.00 94.25 100 LEU A O 1
ATOM 796 N N . LEU A 1 101 ? -15.986 -16.056 13.625 1.00 96.81 101 LEU A N 1
ATOM 797 C CA . LEU A 1 101 ? -15.742 -15.426 12.321 1.00 96.81 101 LEU A CA 1
ATOM 798 C C . LEU A 1 101 ? -17.008 -15.311 11.456 1.00 96.81 101 LEU A C 1
ATOM 800 O O . LEU A 1 101 ? -17.002 -15.611 10.265 1.00 96.81 101 LEU A O 1
ATOM 804 N N . THR A 1 102 ? -18.119 -14.908 12.076 1.00 97.31 102 THR A N 1
ATOM 805 C CA . THR A 1 102 ? -19.433 -14.793 11.412 1.00 97.31 102 THR A CA 1
ATOM 806 C C . THR A 1 102 ? -19.987 -13.372 11.412 1.00 97.31 102 THR A C 1
ATOM 808 O O . THR A 1 102 ? -20.815 -13.045 10.566 1.00 97.31 102 THR A O 1
ATOM 811 N N . GLU A 1 103 ? -19.517 -12.505 12.308 1.00 98.06 103 GLU A N 1
ATOM 812 C CA . GLU A 1 103 ? -19.899 -11.096 12.366 1.00 98.06 103 GLU A CA 1
ATOM 813 C C . GLU A 1 103 ? -18.805 -10.233 11.727 1.00 98.06 103 GLU A C 1
ATOM 815 O O . GLU A 1 103 ? -17.865 -9.809 12.399 1.00 98.06 103 GLU A O 1
ATOM 820 N N . TYR A 1 104 ? -18.891 -10.025 10.410 1.00 98.31 104 TYR A N 1
ATOM 821 C CA . TYR A 1 104 ? -17.933 -9.209 9.656 1.00 98.31 104 TYR A CA 1
ATOM 822 C C . TYR A 1 104 ? -17.961 -7.741 10.108 1.00 98.31 104 TYR A C 1
ATOM 824 O O . TYR A 1 104 ? -19.030 -7.138 10.223 1.00 98.31 104 TYR A O 1
ATOM 832 N N . TYR A 1 105 ? -16.781 -7.159 10.321 1.00 98.19 105 TYR A N 1
ATOM 833 C CA . TYR A 1 105 ? -16.606 -5.754 10.686 1.00 98.19 105 TYR A CA 1
ATOM 834 C C . TYR A 1 105 ? -16.102 -4.905 9.514 1.00 98.19 105 TYR A C 1
ATOM 836 O O . TYR A 1 105 ? -16.741 -3.915 9.139 1.00 98.19 105 TYR A O 1
ATOM 844 N N . ASP A 1 106 ? -14.933 -5.279 8.994 1.00 98.31 106 ASP A N 1
ATOM 845 C CA . ASP A 1 106 ? -14.198 -4.637 7.901 1.00 98.31 106 ASP A CA 1
ATOM 846 C C . ASP A 1 106 ? -13.068 -5.581 7.436 1.00 98.31 106 ASP A C 1
ATOM 848 O O . ASP A 1 106 ? -12.896 -6.661 8.004 1.00 98.31 106 ASP A O 1
ATOM 852 N N . TYR A 1 107 ? -12.263 -5.168 6.462 1.00 98.06 107 TYR A N 1
ATOM 853 C CA . TYR A 1 107 ? -11.038 -5.857 6.060 1.00 98.06 107 TYR A CA 1
ATOM 854 C C . TYR A 1 107 ? -9.800 -4.996 6.327 1.00 98.06 107 TYR A C 1
ATOM 856 O O . TYR A 1 107 ? -9.870 -3.803 6.635 1.00 98.06 107 TYR A O 1
ATOM 864 N N . THR A 1 108 ? -8.633 -5.617 6.212 1.00 98.25 108 THR A N 1
ATOM 865 C CA . THR A 1 108 ? -7.338 -4.954 6.329 1.00 98.25 108 THR A CA 1
ATOM 866 C C . THR A 1 108 ? -6.325 -5.570 5.370 1.00 98.25 108 THR A C 1
ATOM 868 O O . THR A 1 108 ? -6.403 -6.757 5.045 1.00 98.25 108 THR A O 1
ATOM 871 N N . ARG A 1 109 ? -5.389 -4.761 4.881 1.00 98.25 109 ARG A N 1
ATOM 872 C CA . ARG A 1 109 ? -4.371 -5.168 3.908 1.00 98.25 109 ARG A CA 1
ATOM 873 C C . ARG A 1 109 ? -3.085 -5.670 4.558 1.00 98.25 109 ARG A C 1
ATOM 875 O O . ARG A 1 109 ? -2.812 -5.433 5.738 1.00 98.25 109 ARG A O 1
ATOM 882 N N . MET A 1 110 ? -2.289 -6.370 3.752 1.00 98.75 110 MET A N 1
ATOM 883 C CA . MET A 1 110 ? -0.965 -6.869 4.114 1.00 98.75 110 MET A CA 1
ATOM 884 C C . MET A 1 110 ? -0.094 -5.790 4.778 1.00 98.75 110 MET A C 1
ATOM 886 O O . MET A 1 110 ? -0.078 -4.628 4.379 1.00 98.75 110 MET A O 1
ATOM 890 N N . GLY A 1 111 ? 0.655 -6.191 5.806 1.00 98.25 111 GLY A N 1
ATOM 891 C CA . GLY A 1 111 ? 1.569 -5.317 6.539 1.00 98.25 111 GLY A CA 1
ATOM 892 C C . GLY A 1 111 ? 0.929 -4.562 7.704 1.00 98.25 111 GLY A C 1
ATOM 893 O O . GLY A 1 111 ? 1.651 -4.013 8.538 1.00 98.25 111 GLY A O 1
ATOM 894 N N . MET A 1 112 ? -0.402 -4.575 7.827 1.00 98.06 112 MET A N 1
ATOM 895 C CA . MET A 1 112 ? -1.080 -3.930 8.946 1.00 98.06 112 MET A CA 1
ATOM 896 C C . MET A 1 112 ? -0.814 -4.632 10.272 1.00 98.06 112 MET A C 1
ATOM 898 O O . MET A 1 112 ? -0.807 -5.859 10.368 1.00 98.06 112 MET A O 1
ATOM 902 N N . ARG A 1 113 ? -0.592 -3.824 11.312 1.00 96.69 113 ARG A N 1
ATOM 903 C CA . ARG A 1 113 ? -0.262 -4.277 12.663 1.00 96.69 113 ARG A CA 1
ATOM 904 C C . ARG A 1 113 ? -1.425 -4.029 13.616 1.00 96.69 113 ARG A C 1
ATOM 906 O O . ARG A 1 113 ? -1.879 -2.895 13.750 1.00 96.69 113 ARG A O 1
ATOM 913 N N . PHE A 1 114 ? -1.794 -5.060 14.373 1.00 97.62 114 PHE A N 1
ATOM 914 C CA . PHE A 1 114 ? -2.811 -4.976 15.421 1.00 97.62 114 PHE A CA 1
ATOM 915 C C . PHE A 1 114 ? -2.262 -5.478 16.755 1.00 97.62 114 PHE A C 1
ATOM 917 O O . PHE A 1 114 ? -1.630 -6.541 16.785 1.00 97.62 114 PHE A O 1
ATOM 924 N N . PRO A 1 115 ? -2.501 -4.772 17.876 1.00 96.69 115 PRO A N 1
ATOM 925 C CA . PRO A 1 115 ? -2.262 -5.339 19.194 1.00 96.69 115 PRO A CA 1
ATOM 926 C C . PRO A 1 115 ? -3.034 -6.648 19.344 1.00 96.69 115 PRO A C 1
ATOM 928 O O . PRO A 1 115 ? -4.204 -6.723 18.979 1.00 96.69 115 PRO A O 1
ATOM 931 N N . ALA A 1 116 ? -2.385 -7.666 19.892 1.00 93.50 116 ALA A N 1
ATOM 932 C CA . ALA A 1 116 ? -2.968 -8.990 20.044 1.00 93.50 116 ALA A CA 1
ATOM 933 C C . ALA A 1 116 ? -2.970 -9.401 21.513 1.00 93.50 116 ALA A C 1
ATOM 935 O O . ALA A 1 116 ? -2.002 -9.168 22.250 1.00 93.50 116 ALA A O 1
ATOM 936 N N . VAL A 1 117 ? -4.051 -10.046 21.943 1.00 83.31 117 VAL A N 1
ATOM 937 C CA . VAL A 1 117 ? -4.052 -10.762 23.219 1.00 83.31 117 VAL A CA 1
ATOM 938 C C . VAL A 1 117 ? -3.116 -11.968 23.046 1.00 83.31 117 VAL A C 1
ATOM 940 O O . VAL A 1 117 ? -3.050 -12.541 21.960 1.00 83.31 117 VAL A O 1
ATOM 943 N N . LYS A 1 118 ? -2.293 -12.279 24.067 1.00 69.81 118 LYS A N 1
ATOM 944 C CA . LYS A 1 118 ? -1.225 -13.309 24.025 1.00 69.81 118 LYS A CA 1
ATOM 945 C C . LYS A 1 118 ? -1.646 -14.549 23.234 1.00 69.81 118 LYS A C 1
ATOM 947 O O . LYS A 1 118 ? -2.800 -14.941 23.333 1.00 69.81 118 LYS A O 1
ATOM 952 N N . LYS A 1 119 ? -0.671 -15.190 22.569 1.00 65.38 119 LYS A N 1
ATOM 953 C CA . LYS A 1 119 ? -0.779 -16.466 21.837 1.00 65.38 119 LYS A CA 1
ATOM 954 C C . LYS A 1 119 ? -1.808 -17.391 22.506 1.00 65.38 119 LYS A C 1
ATOM 956 O O . LYS A 1 119 ? -1.480 -18.093 23.463 1.00 65.38 119 LYS A O 1
ATOM 961 N N . GLN A 1 120 ? -3.056 -17.329 22.036 1.00 56.78 120 GLN A N 1
ATOM 962 C CA . GLN A 1 120 ? -4.051 -18.346 22.351 1.00 56.78 120 GLN A CA 1
ATOM 963 C C . GLN A 1 120 ? -3.525 -19.659 21.748 1.00 56.78 120 GLN A C 1
ATOM 965 O O . GLN A 1 120 ? -2.574 -19.631 20.961 1.00 56.78 120 GLN A O 1
ATOM 970 N N . GLY A 1 121 ? -4.027 -20.805 22.205 1.00 62.62 121 GLY A N 1
ATOM 971 C CA . GLY A 1 121 ? -3.578 -22.118 21.733 1.00 62.62 121 GLY A CA 1
ATOM 972 C C . GLY A 1 121 ? -3.776 -22.316 20.224 1.00 62.62 121 GLY A C 1
ATOM 973 O O . GLY A 1 121 ? -3.779 -21.377 19.436 1.00 62.62 121 GLY A O 1
ATOM 974 N N . ASP A 1 122 ? -3.951 -23.556 19.790 1.00 66.31 122 ASP A N 1
ATOM 975 C CA . ASP A 1 122 ? -4.220 -23.840 18.378 1.00 66.31 122 ASP A CA 1
ATOM 976 C C . ASP A 1 122 ? -5.677 -23.461 18.031 1.00 66.31 122 ASP A C 1
ATOM 978 O O . ASP A 1 122 ? -6.574 -24.299 17.981 1.00 66.31 122 ASP A O 1
ATOM 982 N N . THR A 1 123 ? -5.950 -22.157 17.924 1.00 80.75 123 THR A N 1
ATOM 983 C CA . THR A 1 123 ? -7.257 -21.586 17.582 1.00 80.75 123 THR A CA 1
ATOM 984 C C . THR A 1 123 ? -7.280 -21.164 16.115 1.00 80.75 123 THR A C 1
ATOM 986 O O . THR A 1 123 ? -6.294 -20.658 15.578 1.00 80.75 123 THR A O 1
ATOM 989 N N . ALA A 1 124 ? -8.434 -21.320 15.459 1.00 89.56 124 ALA A N 1
ATOM 990 C CA . ALA A 1 124 ? -8.622 -20.924 14.058 1.00 89.56 124 ALA A CA 1
ATOM 991 C C . ALA A 1 124 ? -8.520 -19.399 13.831 1.00 89.56 124 ALA A C 1
ATOM 993 O O . ALA A 1 124 ? -8.306 -18.944 12.707 1.00 89.56 124 ALA A O 1
ATOM 994 N N . SER A 1 125 ? -8.640 -18.601 14.894 1.00 93.88 125 SER A N 1
ATOM 995 C CA . SER A 1 125 ? -8.557 -17.141 14.873 1.00 93.88 125 SER A CA 1
ATOM 996 C C . SER A 1 125 ? -7.638 -16.599 15.962 1.00 93.88 125 SER A C 1
ATOM 998 O O . SER A 1 125 ? -7.417 -17.247 16.986 1.00 93.88 125 SER A O 1
ATOM 1000 N N . VAL A 1 126 ? -7.161 -15.373 15.768 1.00 94.94 126 VAL A N 1
ATOM 1001 C CA . VAL A 1 126 ? -6.428 -14.588 16.762 1.00 94.94 126 VAL A CA 1
ATOM 1002 C C . VAL A 1 126 ? -7.288 -13.420 17.211 1.00 94.94 126 VAL A C 1
ATOM 1004 O O . VAL A 1 126 ? -7.818 -12.688 16.379 1.00 94.94 126 VAL A O 1
ATOM 1007 N N . GLU A 1 127 ? -7.389 -13.234 18.525 1.00 96.06 127 GLU A N 1
ATOM 1008 C CA . GLU A 1 127 ? -8.010 -12.055 19.118 1.00 96.06 127 GLU A CA 1
ATOM 1009 C C . GLU A 1 127 ? -7.059 -10.851 19.061 1.00 96.06 127 GLU A C 1
ATOM 1011 O O . GLU A 1 127 ? -5.940 -10.874 19.589 1.00 96.06 127 GLU A O 1
ATOM 1016 N N . VAL A 1 128 ? -7.531 -9.786 18.428 1.00 96.94 128 VAL A N 1
ATOM 1017 C CA . VAL A 1 128 ? -6.844 -8.511 18.256 1.00 96.94 128 VAL A CA 1
ATOM 1018 C C . VAL A 1 128 ? -7.653 -7.378 18.877 1.00 96.94 128 VAL A C 1
ATOM 1020 O O . VAL A 1 128 ? -8.847 -7.507 19.136 1.00 96.94 128 VAL A O 1
ATOM 1023 N N . ILE A 1 129 ? -7.000 -6.246 19.116 1.00 97.19 129 ILE A N 1
ATOM 1024 C CA . ILE A 1 129 ? -7.652 -5.018 19.566 1.00 97.19 129 ILE A CA 1
ATOM 1025 C C . ILE A 1 129 ? -7.721 -4.064 18.380 1.00 97.19 129 ILE A C 1
ATOM 1027 O O . ILE A 1 129 ? -6.686 -3.704 17.820 1.00 97.19 129 ILE A O 1
ATOM 1031 N N . ILE A 1 130 ? -8.927 -3.615 18.044 1.00 97.88 130 ILE A N 1
ATOM 1032 C CA . ILE A 1 130 ? -9.158 -2.572 17.041 1.00 97.88 130 ILE A CA 1
ATOM 1033 C C . ILE A 1 130 ? -9.655 -1.284 17.715 1.00 97.88 130 ILE A C 1
ATOM 1035 O O . ILE A 1 130 ? -10.298 -1.350 18.772 1.00 97.88 130 ILE A O 1
ATOM 1039 N N . PRO A 1 131 ? -9.352 -0.102 17.150 1.00 97.81 131 PRO A N 1
ATOM 1040 C CA . PRO A 1 131 ? -10.000 1.131 17.566 1.00 97.81 131 PRO A CA 1
ATOM 1041 C C . PRO A 1 131 ? -11.470 1.120 17.143 1.00 97.81 131 PRO A C 1
ATOM 1043 O O . PRO A 1 131 ? -11.819 0.658 16.059 1.00 97.81 131 PRO A O 1
ATOM 1046 N N . ASP A 1 132 ? -12.311 1.690 17.989 1.00 97.31 132 ASP A N 1
ATOM 1047 C CA . ASP A 1 132 ? -13.734 1.893 17.756 1.00 97.31 132 ASP A CA 1
ATOM 1048 C C . ASP A 1 132 ? -14.108 3.322 18.184 1.00 97.31 132 ASP A C 1
ATOM 1050 O O . ASP A 1 132 ? -13.309 4.030 18.810 1.00 97.31 132 ASP A O 1
ATOM 1054 N N . ARG A 1 133 ? -15.297 3.791 17.815 1.00 97.12 133 ARG A N 1
ATOM 1055 C CA . ARG A 1 133 ? -15.702 5.191 17.977 1.00 97.12 133 ARG A CA 1
ATOM 1056 C C . ARG A 1 133 ? -16.949 5.308 18.836 1.00 97.12 133 ARG A C 1
ATOM 1058 O O . ARG A 1 133 ? -18.010 4.792 18.494 1.00 97.12 133 ARG A O 1
ATOM 1065 N N . LEU A 1 134 ? -16.811 6.029 19.943 1.00 97.56 134 LEU A N 1
ATOM 1066 C CA . LEU A 1 134 ? -17.920 6.383 20.822 1.00 97.56 134 LEU A CA 1
ATOM 1067 C C . LEU A 1 134 ? -18.880 7.371 20.130 1.00 97.56 134 LEU A C 1
ATOM 1069 O O . LEU A 1 134 ? -18.487 8.041 19.167 1.00 97.56 134 LEU A O 1
ATOM 1073 N N . PRO A 1 135 ? -20.130 7.516 20.616 1.00 96.62 135 PRO A N 1
ATOM 1074 C CA . PRO A 1 135 ? -21.088 8.473 20.057 1.00 96.62 135 PRO A CA 1
ATOM 1075 C C . PRO A 1 135 ? -20.594 9.929 20.040 1.00 96.62 135 PRO A C 1
ATOM 1077 O O . PRO A 1 135 ? -20.954 10.684 19.141 1.00 96.62 135 PRO A O 1
ATOM 1080 N N . ASP A 1 136 ? -19.740 10.314 20.992 1.00 95.94 136 ASP A N 1
ATOM 1081 C CA . ASP A 1 136 ? -19.103 11.636 21.071 1.00 95.94 136 ASP A CA 1
ATOM 1082 C C . ASP A 1 136 ? -17.880 11.793 20.139 1.00 95.94 136 ASP A C 1
ATOM 1084 O O . ASP A 1 136 ? -17.290 12.868 20.049 1.00 95.94 136 ASP A O 1
ATOM 1088 N N . GLY A 1 137 ? -17.510 10.734 19.411 1.00 97.00 137 GLY A N 1
ATOM 1089 C CA . GLY A 1 137 ? -16.357 10.683 18.516 1.00 97.00 137 GLY A CA 1
ATOM 1090 C C . GLY A 1 137 ? -15.043 10.276 19.179 1.00 97.00 137 GLY A C 1
ATOM 1091 O O . GLY A 1 137 ? -14.044 10.130 18.469 1.00 97.00 137 GLY A O 1
ATOM 1092 N N . GLY A 1 138 ? -15.032 10.063 20.496 1.00 98.25 138 GLY A N 1
ATOM 1093 C CA . GLY A 1 138 ? -13.872 9.588 21.240 1.00 98.25 138 GLY A CA 1
ATOM 1094 C C . GLY A 1 138 ? -13.484 8.147 20.900 1.00 98.25 138 GLY A C 1
ATOM 1095 O O . GLY A 1 138 ? -14.278 7.357 20.377 1.00 98.25 138 GLY A O 1
ATOM 1096 N N . LEU A 1 139 ? -12.236 7.800 21.196 1.00 98.38 139 LEU A N 1
ATOM 1097 C CA . LEU A 1 139 ? -11.703 6.458 21.034 1.00 98.38 139 LEU A CA 1
ATOM 1098 C C . LEU A 1 139 ? -12.277 5.516 22.084 1.00 98.38 139 LEU A C 1
ATOM 1100 O O . LEU A 1 139 ? -12.136 5.713 23.285 1.00 98.38 139 LEU A O 1
ATOM 1104 N N . SER A 1 140 ? -12.833 4.416 21.598 1.00 97.12 140 SER A N 1
ATOM 1105 C CA . SER A 1 140 ? -12.977 3.184 22.363 1.00 97.12 140 SER A CA 1
ATOM 1106 C C . SER A 1 140 ? -12.106 2.095 21.739 1.00 97.12 140 SER A C 1
ATOM 1108 O O . SER A 1 140 ? -11.531 2.257 20.660 1.00 97.12 140 SER A O 1
ATOM 1110 N N . LYS A 1 141 ? -11.937 0.987 22.454 1.00 95.75 141 LYS A N 1
ATOM 1111 C CA . LYS A 1 141 ? -11.204 -0.189 21.981 1.00 95.75 141 LYS A CA 1
ATOM 1112 C C . LYS A 1 141 ? -12.150 -1.371 22.037 1.00 95.75 141 LYS A C 1
ATOM 1114 O O . LYS A 1 141 ? -12.892 -1.512 23.008 1.00 95.75 141 LYS A O 1
ATOM 1119 N N . ARG A 1 142 ? -12.097 -2.223 21.021 1.00 95.62 142 ARG A N 1
ATOM 1120 C CA . ARG A 1 142 ? -12.943 -3.410 20.924 1.00 95.62 142 ARG A CA 1
ATOM 1121 C C . ARG A 1 142 ? -12.087 -4.633 20.613 1.00 95.62 142 ARG A C 1
ATOM 1123 O O . ARG A 1 142 ? -11.110 -4.529 19.871 1.00 95.62 142 ARG A O 1
ATOM 1130 N N . ALA A 1 143 ? -12.452 -5.772 21.195 1.00 96.75 143 ALA A N 1
ATOM 1131 C CA . ALA A 1 143 ? -11.921 -7.059 20.767 1.00 96.75 143 ALA A CA 1
ATOM 1132 C C . ALA A 1 143 ? -12.469 -7.401 19.375 1.00 96.75 143 ALA A C 1
ATOM 1134 O O . ALA A 1 143 ? -13.650 -7.196 19.093 1.00 96.75 143 ALA A O 1
ATOM 1135 N N . ALA A 1 144 ? -11.603 -7.912 18.515 1.00 97.69 144 ALA A N 1
ATOM 1136 C CA . ALA A 1 144 ? -11.946 -8.409 17.196 1.00 97.69 144 ALA A CA 1
ATOM 1137 C C . ALA A 1 144 ? -11.110 -9.651 16.886 1.00 97.69 144 ALA A C 1
ATOM 1139 O O . ALA A 1 144 ? -10.188 -9.995 17.624 1.00 97.69 144 ALA A O 1
ATOM 1140 N N . TYR A 1 145 ? -11.431 -10.335 15.798 1.00 97.62 145 TYR A N 1
ATOM 1141 C CA . TYR A 1 145 ? -10.846 -11.619 15.453 1.00 97.62 145 TYR A CA 1
ATOM 1142 C C . TYR A 1 145 ? -10.434 -11.628 13.989 1.00 97.62 145 TYR A C 1
ATOM 1144 O O . TYR A 1 145 ? -11.201 -11.220 13.122 1.00 97.62 145 TYR A O 1
ATOM 1152 N N . ILE A 1 146 ? -9.223 -12.106 13.723 1.00 97.75 146 ILE A N 1
ATOM 1153 C CA . ILE A 1 146 ? -8.696 -12.327 12.372 1.00 97.75 146 ILE A CA 1
ATOM 1154 C C . ILE A 1 146 ? -8.329 -13.806 12.259 1.00 97.75 146 ILE A C 1
ATOM 1156 O O . ILE A 1 146 ? -7.885 -14.408 13.243 1.00 97.75 146 ILE A O 1
ATOM 1160 N N . LYS A 1 147 ? -8.506 -14.420 11.085 1.00 97.00 147 LYS A N 1
ATOM 1161 C CA . LYS A 1 147 ? -8.082 -15.809 10.859 1.00 97.00 147 LYS A CA 1
ATOM 1162 C C . LYS A 1 147 ? -6.602 -15.981 11.177 1.00 97.00 147 LYS A C 1
ATOM 1164 O O . LYS A 1 147 ? -5.760 -15.163 10.810 1.00 97.00 147 LYS A O 1
ATOM 1169 N N . ARG A 1 148 ? -6.269 -17.084 11.846 1.00 94.81 148 ARG A N 1
ATOM 1170 C CA . ARG A 1 148 ? -4.901 -17.358 12.291 1.00 94.81 148 ARG A CA 1
ATOM 1171 C C . ARG A 1 148 ? -3.919 -17.478 11.126 1.00 94.81 148 ARG A C 1
ATOM 1173 O O . ARG A 1 148 ? -2.774 -17.063 11.283 1.00 94.81 148 ARG A O 1
ATOM 1180 N N . GLU A 1 149 ? -4.352 -18.029 9.996 1.00 95.88 149 GLU A N 1
ATOM 1181 C CA . GLU A 1 149 ? -3.535 -18.219 8.787 1.00 95.88 149 GLU A CA 1
ATOM 1182 C C . GLU A 1 149 ? -3.194 -16.911 8.057 1.00 95.88 149 GLU A C 1
ATOM 1184 O O . GLU A 1 149 ? -2.179 -16.846 7.363 1.00 95.88 149 GLU A O 1
ATOM 1189 N N . ASP A 1 150 ? -3.982 -15.852 8.267 1.00 97.88 150 ASP A N 1
ATOM 1190 C CA . ASP A 1 150 ? -3.787 -14.571 7.588 1.00 97.88 150 ASP A CA 1
ATOM 1191 C C . ASP A 1 150 ? -2.726 -13.690 8.260 1.00 97.88 150 ASP A C 1
ATOM 1193 O O . ASP A 1 150 ? -2.289 -12.683 7.695 1.00 97.88 150 ASP A O 1
ATOM 1197 N N . VAL A 1 151 ? -2.274 -14.058 9.462 1.00 97.50 151 VAL A N 1
ATOM 1198 C CA . VAL A 1 151 ? -1.421 -13.217 10.307 1.00 97.50 151 VAL A CA 1
ATOM 1199 C C . VAL A 1 151 ? -0.187 -13.943 10.848 1.00 97.50 151 VAL A C 1
ATOM 1201 O O . VAL A 1 151 ? -0.178 -15.152 11.082 1.00 97.50 151 VAL A O 1
ATOM 1204 N N . SER A 1 152 ? 0.858 -13.171 11.135 1.00 96.94 152 SER A N 1
ATOM 1205 C CA . SER A 1 152 ? 2.019 -13.595 11.922 1.00 96.94 152 SER A CA 1
ATOM 1206 C C . SER A 1 152 ? 2.002 -12.918 13.289 1.00 96.94 152 SER A C 1
ATOM 1208 O O . SER A 1 152 ? 1.661 -11.744 13.387 1.00 96.94 152 SER A O 1
ATOM 1210 N N . PHE A 1 153 ? 2.401 -13.628 14.348 1.00 95.62 153 PHE A N 1
ATOM 1211 C CA . PHE A 1 153 ? 2.724 -12.983 15.624 1.00 95.62 153 PHE A CA 1
ATOM 1212 C C . PHE A 1 153 ? 4.089 -12.311 15.504 1.00 95.62 153 PHE A C 1
ATOM 1214 O O . PHE A 1 153 ? 5.091 -12.988 15.279 1.00 95.62 153 PHE A O 1
ATOM 1221 N N . GLY A 1 154 ? 4.125 -10.990 15.671 1.00 96.00 154 GLY A N 1
ATOM 1222 C CA . GLY A 1 154 ? 5.299 -10.196 15.326 1.00 96.00 154 GLY A CA 1
ATOM 1223 C C . GLY A 1 154 ? 5.555 -10.123 13.815 1.00 96.00 154 GLY A C 1
ATOM 1224 O O . GLY A 1 154 ? 4.867 -10.748 13.003 1.00 96.00 154 GLY A O 1
ATOM 1225 N N . TYR A 1 155 ? 6.568 -9.342 13.445 1.00 98.12 155 TYR A N 1
ATOM 1226 C CA . TYR A 1 155 ? 7.036 -9.255 12.064 1.00 98.12 155 TYR A CA 1
ATOM 1227 C C . TYR A 1 155 ? 7.620 -10.586 11.583 1.00 98.12 155 TYR A C 1
ATOM 1229 O O . TYR A 1 155 ? 8.195 -11.349 12.363 1.00 98.12 155 TYR A O 1
ATOM 1237 N N . LEU A 1 156 ? 7.513 -10.835 10.281 1.00 98.50 156 LEU A N 1
ATOM 1238 C CA . LEU A 1 156 ? 8.255 -11.909 9.633 1.00 98.50 156 LEU A CA 1
ATOM 1239 C C . LEU A 1 156 ? 9.765 -11.597 9.666 1.00 98.50 156 LEU A C 1
ATOM 1241 O O . LEU A 1 156 ? 10.152 -10.426 9.629 1.00 98.50 156 LEU A O 1
ATOM 1245 N N . PRO A 1 157 ? 10.645 -12.614 9.707 1.00 98.19 157 PRO A N 1
ATOM 1246 C CA . PRO A 1 157 ? 12.077 -12.383 9.577 1.00 98.19 157 PRO A CA 1
ATOM 1247 C C . PRO A 1 157 ? 12.390 -11.828 8.186 1.00 98.19 157 PRO A C 1
ATOM 1249 O O . PRO A 1 157 ? 11.954 -12.379 7.171 1.00 98.19 157 PRO A O 1
ATOM 1252 N N . TYR A 1 158 ? 13.181 -10.757 8.123 1.00 97.81 158 TYR A N 1
ATOM 1253 C CA . TYR A 1 158 ? 13.562 -10.187 6.838 1.00 97.81 158 TYR A CA 1
ATOM 1254 C C . TYR A 1 158 ? 14.547 -11.103 6.105 1.00 97.81 158 TYR A C 1
ATOM 1256 O O . TYR A 1 158 ? 15.712 -11.229 6.478 1.00 97.81 158 TYR A O 1
ATOM 1264 N N . THR A 1 159 ? 14.066 -11.729 5.031 1.00 98.38 159 THR A N 1
ATOM 1265 C CA . THR A 1 159 ? 14.892 -12.425 4.041 1.00 98.38 159 THR A CA 1
ATOM 1266 C C . THR A 1 159 ? 14.372 -12.111 2.636 1.00 98.38 159 THR A C 1
ATOM 1268 O O . THR A 1 159 ? 13.171 -11.866 2.480 1.00 98.38 159 THR A O 1
ATOM 1271 N N . PRO A 1 160 ? 15.221 -12.178 1.594 1.00 98.19 160 PRO A N 1
ATOM 1272 C CA . PRO A 1 160 ? 14.770 -11.936 0.224 1.00 98.19 160 PRO A CA 1
ATOM 1273 C C . PRO A 1 160 ? 13.651 -12.894 -0.213 1.00 98.19 160 PRO A C 1
ATOM 1275 O O . PRO A 1 160 ? 12.698 -12.492 -0.877 1.00 98.19 160 PRO A O 1
ATOM 1278 N N . ARG A 1 161 ? 13.731 -14.159 0.227 1.00 98.31 161 ARG A N 1
ATOM 1279 C CA . ARG A 1 161 ? 12.691 -15.173 0.012 1.00 98.31 161 ARG A CA 1
ATOM 1280 C C . ARG A 1 161 ? 11.345 -14.733 0.581 1.00 98.31 161 ARG A C 1
ATOM 1282 O O . ARG A 1 161 ? 10.358 -14.795 -0.140 1.00 98.31 161 ARG A O 1
ATOM 1289 N N . ILE A 1 162 ? 11.314 -14.269 1.832 1.00 98.69 162 ILE A N 1
ATOM 1290 C CA . ILE A 1 162 ? 10.073 -13.843 2.492 1.00 98.69 162 ILE A CA 1
ATOM 1291 C C . ILE A 1 162 ? 9.425 -12.676 1.743 1.00 98.69 162 ILE A C 1
ATOM 1293 O O . ILE A 1 162 ? 8.225 -12.730 1.494 1.00 98.69 162 ILE A O 1
ATOM 1297 N N . ILE A 1 163 ? 10.195 -11.664 1.323 1.00 98.81 163 ILE A N 1
ATOM 1298 C CA . ILE A 1 163 ? 9.653 -10.537 0.542 1.00 98.81 163 ILE A CA 1
ATOM 1299 C C . ILE A 1 163 ? 9.049 -11.013 -0.779 1.00 98.81 163 ILE A C 1
ATOM 1301 O O . ILE A 1 163 ? 7.943 -10.605 -1.130 1.00 98.81 163 ILE A O 1
ATOM 1305 N N . MET A 1 164 ? 9.740 -11.904 -1.497 1.00 98.69 164 MET A N 1
ATOM 1306 C CA . MET A 1 164 ? 9.202 -12.477 -2.730 1.00 98.69 164 MET A CA 1
ATOM 1307 C C . MET A 1 164 ? 7.921 -13.275 -2.461 1.00 98.69 164 MET A C 1
ATOM 1309 O O . MET A 1 164 ? 6.928 -13.055 -3.144 1.00 98.69 164 MET A O 1
ATOM 1313 N N . GLU A 1 165 ? 7.901 -14.146 -1.449 1.00 98.69 165 GLU A N 1
ATOM 1314 C CA . GLU A 1 165 ? 6.715 -14.926 -1.068 1.00 98.69 165 GLU A CA 1
ATOM 1315 C C . GLU A 1 165 ? 5.522 -14.028 -0.707 1.00 98.69 165 GLU A C 1
ATOM 1317 O O . GLU A 1 165 ? 4.410 -14.302 -1.156 1.00 98.69 165 GLU A O 1
ATOM 1322 N N . GLN A 1 166 ? 5.737 -12.928 0.027 1.00 98.81 166 GLN A N 1
ATOM 1323 C CA . GLN A 1 166 ? 4.681 -11.941 0.288 1.00 98.81 166 GLN A CA 1
ATOM 1324 C C . GLN A 1 166 ? 4.197 -11.279 -1.005 1.00 98.81 166 GLN A C 1
ATOM 1326 O O . GLN A 1 166 ? 2.995 -11.204 -1.245 1.00 98.81 166 GLN A O 1
ATOM 1331 N N . GLY A 1 167 ? 5.115 -10.873 -1.885 1.00 98.69 167 GLY A N 1
ATOM 1332 C CA . GLY A 1 167 ? 4.755 -10.327 -3.191 1.00 98.69 167 GLY A CA 1
ATOM 1333 C C . GLY A 1 167 ? 3.927 -11.299 -4.034 1.00 98.69 167 GLY A C 1
ATOM 1334 O O . GLY A 1 167 ? 2.953 -10.891 -4.664 1.00 98.69 167 GLY A O 1
ATOM 1335 N N . PHE A 1 168 ? 4.264 -12.590 -4.030 1.00 98.75 168 PHE A N 1
ATOM 1336 C CA . PHE A 1 168 ? 3.535 -13.605 -4.793 1.00 98.75 168 PHE A CA 1
ATOM 1337 C C . PHE A 1 168 ? 2.119 -13.867 -4.263 1.00 98.75 168 PHE A C 1
ATOM 1339 O O . PHE A 1 168 ? 1.258 -14.245 -5.054 1.00 98.75 168 PHE A O 1
ATOM 1346 N N . LYS A 1 169 ? 1.826 -13.602 -2.981 1.00 98.69 169 LYS A N 1
ATOM 1347 C CA . LYS A 1 169 ? 0.441 -13.638 -2.465 1.00 98.69 169 LYS A CA 1
ATOM 1348 C C . LYS A 1 169 ? -0.454 -12.559 -3.079 1.00 98.69 169 LYS A C 1
ATOM 1350 O O . LYS A 1 169 ? -1.669 -12.720 -3.109 1.00 98.69 169 LYS A O 1
ATOM 1355 N N . LEU A 1 170 ? 0.142 -11.476 -3.572 1.00 98.62 170 LEU A N 1
ATOM 1356 C CA . LEU A 1 170 ? -0.553 -10.406 -4.283 1.00 98.62 170 LEU A CA 1
ATOM 1357 C C . LEU A 1 170 ? -0.582 -10.643 -5.799 1.00 98.62 170 LEU A C 1
ATOM 1359 O O . LEU A 1 170 ? -1.133 -9.815 -6.514 1.00 98.62 170 LEU A O 1
ATOM 1363 N N . LEU A 1 171 ? -0.016 -11.736 -6.327 1.00 98.50 171 LEU A N 1
ATOM 1364 C CA . LEU A 1 171 ? -0.016 -11.999 -7.768 1.00 98.50 171 LEU A CA 1
ATOM 1365 C C . LEU A 1 171 ? -1.452 -12.026 -8.315 1.00 98.50 171 LEU A C 1
ATOM 1367 O O . LEU A 1 171 ? -2.317 -12.725 -7.796 1.00 98.50 171 LEU A O 1
ATOM 1371 N N . ASN A 1 172 ? -1.682 -11.300 -9.410 1.00 98.19 172 ASN A N 1
ATOM 1372 C CA . ASN A 1 172 ? -2.990 -11.049 -10.022 1.00 98.19 172 ASN A CA 1
ATOM 1373 C C . ASN A 1 172 ? -3.954 -10.149 -9.235 1.00 98.19 172 ASN A C 1
ATOM 1375 O O . ASN A 1 172 ? -5.033 -9.875 -9.760 1.00 98.19 172 ASN A O 1
ATOM 1379 N N . ALA A 1 173 ? -3.589 -9.647 -8.050 1.00 98.12 173 ALA A N 1
ATOM 1380 C CA . ALA A 1 173 ? -4.386 -8.623 -7.382 1.00 98.12 173 ALA A CA 1
ATOM 1381 C C . ALA A 1 173 ? -4.510 -7.391 -8.300 1.00 98.12 173 ALA A C 1
ATOM 1383 O O . ALA A 1 173 ? -3.505 -7.022 -8.925 1.00 98.12 173 ALA A O 1
ATOM 1384 N N . PRO A 1 174 ? -5.706 -6.790 -8.445 1.00 97.94 174 PRO A N 1
ATOM 1385 C CA . PRO A 1 174 ? -5.910 -5.665 -9.349 1.00 97.94 174 PRO A CA 1
ATOM 1386 C C . PRO A 1 174 ? -5.011 -4.469 -9.018 1.00 97.94 174 PRO A C 1
ATOM 1388 O O . PRO A 1 174 ? -4.522 -4.314 -7.902 1.00 97.94 174 PRO A O 1
ATOM 1391 N N . TYR A 1 175 ? -4.774 -3.615 -10.009 1.00 98.25 175 TYR A N 1
ATOM 1392 C CA . TYR A 1 175 ? -4.092 -2.344 -9.783 1.00 98.25 175 TYR A CA 1
ATOM 1393 C C . TYR A 1 175 ? -5.090 -1.299 -9.264 1.00 98.25 175 TYR A C 1
ATOM 1395 O O . TYR A 1 175 ? -6.143 -1.107 -9.868 1.00 98.25 175 TYR A O 1
ATOM 1403 N N . GLY A 1 176 ? -4.739 -0.598 -8.183 1.00 97.81 176 GLY A N 1
ATOM 1404 C CA . GLY A 1 176 ? -5.540 0.494 -7.619 1.00 97.81 176 GLY A CA 1
ATOM 1405 C C . GLY A 1 176 ? -4.750 1.795 -7.541 1.00 97.81 176 GLY A C 1
ATOM 1406 O O . GLY A 1 176 ? -3.926 1.965 -6.640 1.00 97.81 176 GLY A O 1
ATOM 1407 N N . TRP A 1 177 ? -5.003 2.738 -8.456 1.00 97.75 177 TRP A N 1
ATOM 1408 C CA . TRP A 1 177 ? -4.372 4.063 -8.419 1.00 97.75 177 TRP A CA 1
ATOM 1409 C C . TRP A 1 177 ? -4.613 4.735 -7.069 1.00 97.75 177 TRP A C 1
ATOM 1411 O O . TRP A 1 177 ? -5.750 4.808 -6.609 1.00 97.75 177 TRP A O 1
ATOM 1421 N N . GLY A 1 178 ? -3.557 5.194 -6.393 1.00 96.88 178 GLY A N 1
ATOM 1422 C CA . GLY A 1 178 ? -3.721 5.892 -5.119 1.00 96.88 178 GLY A CA 1
ATOM 1423 C C . GLY A 1 178 ? -4.400 5.044 -4.032 1.00 96.88 178 GLY A C 1
ATOM 1424 O O . GLY A 1 178 ? -4.882 5.594 -3.044 1.00 96.88 178 GLY A O 1
ATOM 1425 N N . GLY A 1 179 ? -4.466 3.719 -4.180 1.00 96.06 179 GLY A N 1
ATOM 1426 C CA . GLY A 1 179 ? -5.176 2.858 -3.242 1.00 96.06 179 GLY A CA 1
ATOM 1427 C C . GLY A 1 179 ? -6.659 2.616 -3.555 1.00 96.06 179 GLY A C 1
ATOM 1428 O O . GLY A 1 179 ? -7.338 2.072 -2.684 1.00 96.06 179 GLY A O 1
ATOM 1429 N N . MET A 1 180 ? -7.168 3.057 -4.718 1.00 95.94 180 MET A N 1
ATOM 1430 C CA . MET A 1 180 ? -8.574 2.890 -5.122 1.00 95.94 180 MET A CA 1
ATOM 1431 C C . MET A 1 180 ? -9.033 1.432 -5.014 1.00 95.94 180 MET A C 1
ATOM 1433 O O . MET A 1 180 ? -8.266 0.500 -5.254 1.00 95.94 180 MET A O 1
ATOM 1437 N N . TYR A 1 181 ? -10.312 1.251 -4.671 1.00 94.38 181 TYR A N 1
ATOM 1438 C CA . TYR A 1 181 ? -10.984 -0.052 -4.564 1.00 94.38 181 TYR A CA 1
ATOM 1439 C C . TYR A 1 181 ? -10.384 -1.014 -3.525 1.00 94.38 181 TYR A C 1
ATOM 1441 O O . TYR A 1 181 ? -10.669 -2.210 -3.556 1.00 94.38 181 TYR A O 1
ATOM 1449 N N . GLY A 1 182 ? -9.569 -0.519 -2.589 1.00 95.44 182 GLY A N 1
ATOM 1450 C CA . GLY A 1 182 ? -8.876 -1.391 -1.641 1.00 95.44 182 GLY A CA 1
ATOM 1451 C C . GLY A 1 182 ? -7.678 -2.116 -2.237 1.00 95.44 182 GLY A C 1
ATOM 1452 O O . GLY A 1 182 ? -7.237 -3.097 -1.646 1.00 95.44 182 GLY A O 1
ATOM 1453 N N . GLU A 1 183 ? -7.185 -1.684 -3.395 1.00 97.19 183 GLU A N 1
ATOM 1454 C CA . GLU A 1 183 ? -6.084 -2.315 -4.126 1.00 97.19 183 GLU A CA 1
ATOM 1455 C C . GLU A 1 183 ? -4.841 -1.419 -4.135 1.00 97.19 183 GLU A C 1
ATOM 1457 O O . GLU A 1 183 ? -4.891 -0.249 -3.761 1.00 97.19 183 GLU A O 1
ATOM 1462 N N . GLN A 1 184 ? -3.706 -1.967 -4.552 1.00 97.69 184 GLN A N 1
ATOM 1463 C CA . GLN A 1 184 ? -2.402 -1.312 -4.489 1.00 97.69 184 GLN A CA 1
ATOM 1464 C C . GLN A 1 184 ? -1.923 -0.807 -5.856 1.00 97.69 184 GLN A C 1
ATOM 1466 O O . GLN A 1 184 ? -2.037 -1.485 -6.880 1.00 97.69 184 GLN A O 1
ATOM 1471 N N . ASP A 1 185 ? -1.316 0.381 -5.864 1.00 98.44 185 ASP A N 1
ATOM 1472 C CA . ASP A 1 185 ? -0.463 0.831 -6.967 1.00 98.44 185 ASP A CA 1
ATOM 1473 C C . ASP A 1 185 ? 0.972 0.295 -6.821 1.00 98.44 185 ASP A C 1
ATOM 1475 O O . ASP A 1 185 ? 1.310 -0.402 -5.864 1.00 98.44 185 ASP A O 1
ATOM 1479 N N . CYS A 1 186 ? 1.843 0.634 -7.777 1.00 98.44 186 CYS A N 1
ATOM 1480 C CA . CYS A 1 186 ? 3.229 0.157 -7.825 1.00 98.44 186 CYS A CA 1
ATOM 1481 C C . CYS A 1 186 ? 4.019 0.382 -6.524 1.00 98.44 186 CYS A C 1
ATOM 1483 O O . CYS A 1 186 ? 4.776 -0.488 -6.099 1.00 98.44 186 CYS A O 1
ATOM 1485 N N . SER A 1 187 ? 3.829 1.530 -5.877 1.00 98.62 187 SER A N 1
ATOM 1486 C CA . SER A 1 187 ? 4.544 1.900 -4.656 1.00 98.62 187 SER A CA 1
ATOM 1487 C C . SER A 1 187 ? 3.861 1.381 -3.395 1.00 98.62 187 SER A C 1
ATOM 1489 O O . SER A 1 187 ? 4.561 0.954 -2.476 1.00 98.62 187 SER A O 1
ATOM 1491 N N . ALA A 1 188 ? 2.525 1.366 -3.354 1.00 98.44 188 ALA A N 1
ATOM 1492 C CA . ALA A 1 188 ? 1.772 0.760 -2.257 1.00 98.44 188 ALA A CA 1
ATOM 1493 C C . ALA A 1 188 ? 2.046 -0.752 -2.166 1.00 98.44 188 ALA A C 1
ATOM 1495 O O . ALA A 1 188 ? 2.264 -1.259 -1.072 1.00 98.44 188 ALA A O 1
ATOM 1496 N N . PHE A 1 189 ? 2.187 -1.437 -3.308 1.00 98.81 189 PHE A N 1
ATOM 1497 C CA . PHE A 1 189 ? 2.607 -2.840 -3.369 1.00 98.81 189 PHE A CA 1
ATOM 1498 C C . PHE A 1 189 ? 3.914 -3.086 -2.601 1.00 98.81 189 PHE A C 1
ATOM 1500 O O . PHE A 1 189 ? 4.006 -4.020 -1.806 1.00 98.81 189 PHE A O 1
ATOM 1507 N N . LEU A 1 190 ? 4.921 -2.224 -2.784 1.00 98.75 190 LEU A N 1
ATOM 1508 C CA . LEU A 1 190 ? 6.173 -2.337 -2.037 1.00 98.75 190 LEU A CA 1
ATOM 1509 C C . LEU A 1 190 ? 5.991 -1.992 -0.552 1.00 98.75 190 LEU A C 1
ATOM 1511 O O . LEU A 1 190 ? 6.582 -2.659 0.293 1.00 98.75 190 LEU A O 1
ATOM 1515 N N . GLN A 1 191 ? 5.171 -0.991 -0.206 1.00 98.62 191 GLN A N 1
ATOM 1516 C CA . GLN A 1 191 ? 4.886 -0.684 1.202 1.00 98.62 191 GLN A CA 1
ATOM 1517 C C . GLN A 1 191 ? 4.287 -1.891 1.930 1.00 98.62 191 GLN A C 1
ATOM 1519 O O . GLN A 1 191 ? 4.753 -2.225 3.015 1.00 98.62 191 GLN A O 1
ATOM 1524 N N . GLU A 1 192 ? 3.302 -2.551 1.323 1.00 98.62 192 GLU A N 1
ATOM 1525 C CA . GLU A 1 192 ? 2.590 -3.686 1.911 1.00 98.62 192 GLU A CA 1
ATOM 1526 C C . GLU A 1 192 ? 3.529 -4.868 2.188 1.00 98.62 192 GLU A C 1
ATOM 1528 O O . GLU A 1 192 ? 3.606 -5.345 3.323 1.00 98.62 192 GLU A O 1
ATOM 1533 N N . ILE A 1 193 ? 4.322 -5.295 1.196 1.00 98.75 193 ILE A N 1
ATOM 1534 C CA . ILE A 1 193 ? 5.208 -6.459 1.364 1.00 98.75 193 ILE A CA 1
ATOM 1535 C C . ILE A 1 193 ? 6.337 -6.188 2.368 1.00 98.75 193 ILE A C 1
ATOM 1537 O O . ILE A 1 193 ? 6.655 -7.061 3.176 1.00 98.75 193 ILE A O 1
ATOM 1541 N N . PHE A 1 194 ? 6.925 -4.985 2.374 1.00 98.75 194 PHE A N 1
ATOM 1542 C CA . PHE A 1 194 ? 8.017 -4.642 3.293 1.00 98.75 194 PHE A CA 1
ATOM 1543 C C . PHE A 1 194 ? 7.520 -4.348 4.717 1.00 98.75 194 PHE A C 1
ATOM 1545 O O . PHE A 1 194 ? 8.234 -4.623 5.687 1.00 98.75 194 PHE A O 1
ATOM 1552 N N . ALA A 1 195 ? 6.275 -3.893 4.879 1.00 98.56 195 ALA A N 1
ATOM 1553 C CA . ALA A 1 195 ? 5.668 -3.716 6.195 1.00 98.56 195 ALA A CA 1
ATOM 1554 C C . ALA A 1 195 ? 5.515 -5.049 6.954 1.00 98.56 195 ALA A C 1
ATOM 1556 O O . ALA A 1 195 ? 5.617 -5.062 8.182 1.00 98.56 195 ALA A O 1
ATOM 1557 N N . THR A 1 196 ? 5.383 -6.186 6.253 1.00 98.81 196 THR A N 1
ATOM 1558 C CA . THR A 1 196 ? 5.327 -7.520 6.894 1.00 98.81 196 THR A CA 1
ATOM 1559 C C . THR A 1 196 ? 6.582 -7.875 7.699 1.00 98.81 196 THR A C 1
ATOM 1561 O O . THR A 1 196 ? 6.502 -8.631 8.670 1.00 98.81 196 THR A O 1
ATOM 1564 N N . VAL A 1 197 ? 7.732 -7.299 7.330 1.00 98.69 197 VAL A N 1
ATOM 1565 C CA . VAL A 1 197 ? 9.032 -7.479 7.999 1.00 98.69 197 VAL A CA 1
ATOM 1566 C C . VAL A 1 197 ? 9.436 -6.255 8.833 1.00 98.69 197 VAL A C 1
ATOM 1568 O O . VAL A 1 197 ? 10.574 -6.155 9.286 1.00 98.69 197 VAL A O 1
ATOM 1571 N N . GLY A 1 198 ? 8.515 -5.309 9.040 1.00 97.50 198 GLY A N 1
ATOM 1572 C CA . GLY A 1 198 ? 8.729 -4.120 9.869 1.00 97.50 198 GLY A CA 1
ATOM 1573 C C . GLY A 1 198 ? 9.483 -2.979 9.185 1.00 97.50 198 GLY A C 1
ATOM 1574 O O . GLY A 1 198 ? 9.928 -2.057 9.868 1.00 97.50 198 GLY A O 1
ATOM 1575 N N . ILE A 1 199 ? 9.621 -3.005 7.856 1.00 97.81 199 ILE A N 1
ATOM 1576 C CA . ILE A 1 199 ? 10.240 -1.923 7.085 1.00 97.81 199 ILE A CA 1
ATOM 1577 C C . ILE A 1 199 ? 9.146 -0.989 6.564 1.00 97.81 199 ILE A C 1
ATOM 1579 O O . ILE A 1 199 ? 8.278 -1.390 5.794 1.00 97.81 199 ILE A O 1
ATOM 1583 N N . SER A 1 200 ? 9.209 0.282 6.962 1.00 96.38 200 SER A N 1
ATOM 1584 C CA . SER A 1 200 ? 8.307 1.323 6.466 1.00 96.38 200 SER A CA 1
ATOM 1585 C C . SER A 1 200 ? 8.933 2.045 5.276 1.00 96.38 200 SER A C 1
ATOM 1587 O O . SER A 1 200 ? 10.005 2.641 5.398 1.00 96.38 200 SER A O 1
ATOM 1589 N N . LEU A 1 201 ? 8.260 2.001 4.125 1.00 97.88 201 LEU A N 1
ATOM 1590 C CA . LEU A 1 201 ? 8.672 2.711 2.916 1.00 97.88 201 LEU A CA 1
ATOM 1591 C C . LEU A 1 201 ? 7.848 3.996 2.714 1.00 97.88 201 LEU A C 1
ATOM 1593 O O . LEU A 1 201 ? 6.666 4.030 3.070 1.00 97.88 201 LEU A O 1
ATOM 1597 N N . PRO A 1 202 ? 8.418 5.050 2.093 1.00 97.75 202 PRO A N 1
ATOM 1598 C CA . PRO A 1 202 ? 7.655 6.220 1.652 1.00 97.75 202 PRO A CA 1
ATOM 1599 C C . PRO A 1 202 ? 6.495 5.849 0.716 1.00 97.75 202 PRO A C 1
ATOM 1601 O O . PRO A 1 202 ? 6.556 4.834 0.028 1.00 97.75 202 PRO A O 1
ATOM 1604 N N . ARG A 1 203 ? 5.456 6.692 0.627 1.00 97.81 203 ARG A N 1
ATOM 1605 C CA . ARG A 1 203 ? 4.261 6.397 -0.189 1.00 97.81 203 ARG A CA 1
ATOM 1606 C C . ARG A 1 203 ? 4.501 6.390 -1.698 1.00 97.81 203 ARG A C 1
ATOM 1608 O O . ARG A 1 203 ? 3.876 5.604 -2.397 1.00 97.81 203 ARG A O 1
ATOM 1615 N N . ASN A 1 204 ? 5.364 7.274 -2.194 1.00 97.88 204 ASN A N 1
ATOM 1616 C CA . ASN A 1 204 ? 5.535 7.516 -3.627 1.00 97.88 204 ASN A CA 1
ATOM 1617 C C . ASN A 1 204 ? 6.809 6.860 -4.165 1.00 97.88 204 ASN A C 1
ATOM 1619 O O . ASN A 1 204 ? 7.868 6.968 -3.543 1.00 97.88 204 ASN A O 1
ATOM 1623 N N . SER A 1 205 ? 6.732 6.281 -5.365 1.00 97.38 205 SER A N 1
ATOM 1624 C CA . SER A 1 205 ? 7.841 5.591 -6.050 1.00 97.38 205 SER A CA 1
ATOM 1625 C C . SER A 1 205 ? 9.139 6.408 -6.107 1.00 97.38 205 SER A C 1
ATOM 1627 O O . SER A 1 205 ? 10.201 5.906 -5.753 1.00 97.38 205 SER A O 1
ATOM 1629 N N . ALA A 1 206 ? 9.060 7.696 -6.452 1.00 97.44 206 ALA A N 1
ATOM 1630 C CA . ALA A 1 206 ? 10.231 8.578 -6.516 1.00 97.44 206 ALA A CA 1
ATOM 1631 C C . ALA A 1 206 ? 10.910 8.810 -5.153 1.00 97.44 206 ALA A C 1
ATOM 1633 O O . ALA A 1 206 ? 12.103 9.101 -5.100 1.00 97.44 206 ALA A O 1
ATOM 1634 N N . ALA A 1 207 ? 10.160 8.718 -4.051 1.00 97.44 207 ALA A N 1
ATOM 1635 C CA . ALA A 1 207 ? 10.717 8.791 -2.704 1.00 97.44 207 ALA A CA 1
ATOM 1636 C C . ALA A 1 207 ? 11.268 7.428 -2.259 1.00 97.44 207 ALA A C 1
ATOM 1638 O O . ALA A 1 207 ? 12.321 7.381 -1.631 1.00 97.44 207 ALA A O 1
ATOM 1639 N N . GLN A 1 208 ? 10.608 6.325 -2.631 1.00 97.94 208 GLN A N 1
ATOM 1640 C CA . GLN A 1 208 ? 11.109 4.968 -2.386 1.00 97.94 208 GLN A CA 1
ATOM 1641 C C . GLN A 1 208 ? 12.447 4.705 -3.092 1.00 97.94 208 GLN A C 1
ATOM 1643 O O . GLN A 1 208 ? 13.331 4.087 -2.514 1.00 97.94 208 GLN A O 1
ATOM 1648 N N . ALA A 1 209 ? 12.650 5.242 -4.296 1.00 96.56 209 ALA A N 1
ATOM 1649 C CA . ALA A 1 209 ? 13.917 5.125 -5.024 1.00 96.56 209 ALA A CA 1
ATOM 1650 C C . ALA A 1 209 ? 15.114 5.799 -4.320 1.00 96.56 209 ALA A C 1
ATOM 1652 O O . ALA A 1 209 ? 16.259 5.568 -4.693 1.00 96.56 209 ALA A O 1
ATOM 1653 N N . LYS A 1 210 ? 14.853 6.654 -3.321 1.00 95.75 210 LYS A N 1
ATOM 1654 C CA . LYS A 1 210 ? 15.870 7.406 -2.571 1.00 95.75 210 LYS A CA 1
ATOM 1655 C C . LYS A 1 210 ? 16.170 6.813 -1.194 1.00 95.75 210 LYS A C 1
ATOM 1657 O O . LYS A 1 210 ? 16.973 7.390 -0.464 1.00 95.75 210 LYS A O 1
ATOM 1662 N N . VAL A 1 211 ? 15.505 5.723 -0.807 1.00 94.12 211 VAL A N 1
ATOM 1663 C CA . VAL A 1 211 ? 15.789 5.031 0.458 1.00 94.12 211 VAL A CA 1
ATOM 1664 C C . VAL A 1 211 ? 16.671 3.807 0.221 1.00 94.12 211 VAL A C 1
ATOM 1666 O O . VAL A 1 211 ? 16.678 3.234 -0.864 1.00 94.12 211 VAL A O 1
ATOM 1669 N N . GLY A 1 212 ? 17.408 3.390 1.251 1.00 94.06 212 GLY A N 1
ATOM 1670 C CA . GLY A 1 212 ? 18.354 2.279 1.151 1.00 94.06 212 GLY A CA 1
ATOM 1671 C C . GLY A 1 212 ? 19.692 2.700 0.541 1.00 94.06 212 GLY A C 1
ATOM 1672 O O . GLY A 1 212 ? 20.157 3.818 0.757 1.00 94.06 212 GLY A O 1
ATOM 1673 N N . VAL A 1 213 ? 20.329 1.778 -0.183 1.00 95.75 213 VAL A N 1
ATOM 1674 C CA . VAL A 1 213 ? 21.618 1.999 -0.850 1.00 95.75 213 VAL A CA 1
ATOM 1675 C C . VAL A 1 213 ? 21.377 2.083 -2.352 1.00 95.75 213 VAL A C 1
ATOM 1677 O O . VAL A 1 213 ? 20.866 1.136 -2.950 1.00 95.75 213 VAL A O 1
ATOM 1680 N N . LEU A 1 214 ? 21.750 3.210 -2.959 1.00 96.81 214 LEU A N 1
ATOM 1681 C CA . LEU A 1 214 ? 21.715 3.366 -4.410 1.00 96.81 214 LEU A CA 1
ATOM 1682 C C . LEU A 1 214 ? 22.764 2.439 -5.036 1.00 96.81 214 LEU A C 1
ATOM 1684 O O . LEU A 1 214 ? 23.958 2.654 -4.851 1.00 96.81 214 LEU A O 1
ATOM 1688 N N . VAL A 1 215 ? 22.308 1.421 -5.771 1.00 96.06 215 VAL A N 1
ATOM 1689 C CA . VAL A 1 215 ? 23.191 0.511 -6.521 1.00 96.06 215 VAL A CA 1
ATOM 1690 C C . VAL A 1 215 ? 23.774 1.240 -7.730 1.00 96.06 215 VAL A C 1
ATOM 1692 O O . VAL A 1 215 ? 24.986 1.322 -7.896 1.00 96.06 215 VAL A O 1
ATOM 1695 N N . LYS A 1 216 ? 22.902 1.814 -8.564 1.00 96.62 216 LYS A N 1
ATOM 1696 C CA . LYS A 1 216 ? 23.283 2.541 -9.773 1.00 96.62 216 LYS A CA 1
ATOM 1697 C C . LYS A 1 216 ? 22.147 3.458 -10.210 1.00 96.62 216 LYS A C 1
ATOM 1699 O O . LYS A 1 216 ? 20.979 3.084 -10.131 1.00 96.62 216 LYS A O 1
ATOM 1704 N N . GLU A 1 217 ? 22.510 4.636 -10.699 1.00 95.75 217 GLU A N 1
ATOM 1705 C CA . GLU A 1 217 ? 21.633 5.512 -11.473 1.00 95.75 217 GLU A CA 1
ATOM 1706 C C . GLU A 1 217 ? 22.076 5.462 -12.940 1.00 95.75 217 GLU A C 1
ATOM 1708 O O . GLU A 1 217 ? 23.276 5.419 -13.228 1.00 95.75 217 GLU A O 1
ATOM 1713 N N . PHE A 1 218 ? 21.106 5.418 -13.850 1.00 94.81 218 PHE A N 1
ATOM 1714 C CA . PHE A 1 218 ? 21.331 5.377 -15.292 1.00 94.81 218 PHE A CA 1
ATOM 1715 C C . PHE A 1 218 ? 20.785 6.649 -15.931 1.00 94.81 218 PHE A C 1
ATOM 1717 O O . PHE A 1 218 ? 19.766 7.183 -15.490 1.00 94.81 218 PHE A O 1
ATOM 1724 N N . ASP A 1 219 ? 21.442 7.101 -16.991 1.00 90.69 219 ASP A N 1
ATOM 1725 C CA . ASP A 1 219 ? 21.001 8.237 -17.792 1.00 90.69 219 ASP A CA 1
ATOM 1726 C C . ASP A 1 219 ? 20.631 7.792 -19.217 1.00 90.69 219 ASP A C 1
ATOM 1728 O O . ASP A 1 219 ? 20.612 6.603 -19.540 1.00 90.69 219 ASP A O 1
ATOM 1732 N N . GLN A 1 220 ? 20.291 8.753 -20.080 1.00 82.38 220 GLN A N 1
ATOM 1733 C CA . GLN A 1 220 ? 19.915 8.475 -21.472 1.00 82.38 220 GLN A CA 1
ATOM 1734 C C . GLN A 1 220 ? 21.061 7.891 -22.317 1.00 82.38 220 GLN A C 1
ATOM 1736 O O . GLN A 1 220 ? 20.800 7.382 -23.404 1.00 82.38 220 GLN A O 1
ATOM 1741 N N . GLY A 1 221 ? 22.312 7.990 -21.859 1.00 86.88 221 GLY A N 1
ATOM 1742 C CA . GLY A 1 221 ? 23.491 7.436 -22.518 1.00 86.88 221 GLY A CA 1
ATOM 1743 C C . GLY A 1 221 ? 23.864 6.027 -22.050 1.00 86.88 221 GLY A C 1
ATOM 1744 O O . GLY A 1 221 ? 24.682 5.383 -22.707 1.00 86.88 221 GLY A O 1
ATOM 1745 N N . SER A 1 222 ? 23.283 5.528 -20.953 1.00 94.62 222 SER A N 1
ATOM 1746 C CA . SER A 1 222 ? 23.534 4.168 -20.462 1.00 94.62 222 SER A CA 1
ATOM 1747 C C . SER A 1 222 ? 22.995 3.111 -21.431 1.00 94.62 222 SER A C 1
ATOM 1749 O O . SER A 1 222 ? 21.811 3.119 -21.776 1.00 94.62 222 SER A O 1
ATOM 1751 N N . SER A 1 223 ? 23.846 2.167 -21.844 1.00 95.44 223 SER A N 1
ATOM 1752 C CA . SER A 1 223 ? 23.458 1.115 -22.794 1.00 95.44 223 SER A CA 1
ATOM 1753 C C . SER A 1 223 ? 22.644 -0.006 -22.129 1.00 95.44 223 SER A C 1
ATOM 1755 O O . SER A 1 223 ? 22.729 -0.215 -20.913 1.00 95.44 223 SER A O 1
ATOM 1757 N N . GLU A 1 224 ? 21.869 -0.770 -22.915 1.00 94.50 224 GLU A N 1
ATOM 1758 C CA . GLU A 1 224 ? 21.161 -1.958 -22.400 1.00 94.50 224 GLU A CA 1
ATOM 1759 C C . GLU A 1 224 ? 22.154 -2.960 -21.780 1.00 94.50 224 GLU A C 1
ATOM 1761 O O . GLU A 1 224 ? 21.870 -3.545 -20.735 1.00 94.50 224 GLU A O 1
ATOM 1766 N N . GLU A 1 225 ? 23.339 -3.123 -22.374 1.00 96.06 225 GLU A N 1
ATOM 1767 C CA . GLU A 1 225 ? 24.393 -4.012 -21.877 1.00 96.06 225 GLU A CA 1
ATOM 1768 C C . GLU A 1 225 ? 24.933 -3.566 -20.513 1.00 96.06 225 GLU A C 1
ATOM 1770 O O . GLU A 1 225 ? 25.144 -4.413 -19.643 1.00 96.06 225 GLU A O 1
ATOM 1775 N N . GLU A 1 226 ? 25.122 -2.258 -20.296 1.00 96.75 226 GLU A N 1
ATOM 1776 C CA . GLU A 1 226 ? 25.527 -1.718 -18.992 1.00 96.75 226 GLU A CA 1
ATOM 1777 C C . GLU A 1 226 ? 24.460 -2.017 -17.932 1.00 96.75 226 GLU A C 1
ATOM 1779 O O . GLU A 1 226 ? 24.772 -2.569 -16.872 1.00 96.75 226 GLU A O 1
ATOM 1784 N N . LYS A 1 227 ? 23.189 -1.719 -18.233 1.00 97.06 227 LYS A N 1
ATOM 1785 C CA . LYS A 1 227 ? 22.068 -1.976 -17.316 1.00 97.06 227 LYS A CA 1
ATOM 1786 C C . LYS A 1 227 ? 21.959 -3.462 -16.968 1.00 97.06 227 LYS A C 1
ATOM 1788 O O . LYS A 1 227 ? 21.837 -3.824 -15.798 1.00 97.06 227 LYS A O 1
ATOM 1793 N N . MET A 1 228 ? 22.068 -4.336 -17.968 1.00 97.31 228 MET A N 1
ATOM 1794 C CA . MET A 1 228 ? 22.058 -5.791 -17.791 1.00 97.31 228 MET A CA 1
ATOM 1795 C C . MET A 1 228 ? 23.236 -6.291 -16.952 1.00 97.31 228 MET A C 1
ATOM 1797 O O . MET A 1 228 ? 23.052 -7.161 -16.097 1.00 97.31 228 MET A O 1
ATOM 1801 N N . ALA A 1 229 ? 24.434 -5.736 -17.153 1.00 97.19 229 ALA A N 1
ATOM 1802 C CA . ALA A 1 229 ? 25.609 -6.097 -16.369 1.00 97.19 229 ALA A CA 1
ATOM 1803 C C . ALA A 1 229 ? 25.400 -5.786 -14.880 1.00 97.19 229 ALA A C 1
ATOM 1805 O O . ALA A 1 229 ? 25.632 -6.666 -14.050 1.00 97.19 229 ALA A O 1
ATOM 1806 N N . VAL A 1 230 ? 24.883 -4.598 -14.551 1.00 97.38 230 VAL A N 1
ATOM 1807 C CA . VAL A 1 230 ? 24.566 -4.204 -13.166 1.00 97.38 230 VAL A CA 1
ATOM 1808 C C . VAL A 1 230 ? 23.493 -5.116 -12.566 1.00 97.38 230 VAL A C 1
ATOM 1810 O O . VAL A 1 230 ? 23.690 -5.664 -11.482 1.00 97.38 230 VAL A O 1
ATOM 1813 N N . LEU A 1 231 ? 22.390 -5.362 -13.284 1.00 97.50 231 LEU A N 1
ATOM 1814 C CA . LEU A 1 231 ? 21.324 -6.257 -12.811 1.00 97.50 231 LEU A CA 1
ATOM 1815 C C . LEU A 1 231 ? 21.826 -7.684 -12.552 1.00 97.50 231 LEU A C 1
ATOM 1817 O O . LEU A 1 231 ? 21.387 -8.331 -11.607 1.00 97.50 231 LEU A O 1
ATOM 1821 N N . SER A 1 232 ? 22.757 -8.175 -13.370 1.00 97.00 232 SER A N 1
ATOM 1822 C CA . SER A 1 232 ? 23.301 -9.529 -13.225 1.00 97.00 232 SER A CA 1
ATOM 1823 C C . SER A 1 232 ? 24.336 -9.677 -12.105 1.00 97.00 232 SER A C 1
ATOM 1825 O O . SER A 1 232 ? 24.488 -10.774 -11.571 1.00 97.00 232 SER A O 1
ATOM 1827 N N . ARG A 1 233 ? 25.073 -8.608 -11.771 1.00 96.38 233 ARG A N 1
ATOM 1828 C CA . ARG A 1 233 ? 26.228 -8.664 -10.857 1.00 96.38 233 ARG A CA 1
ATOM 1829 C C . ARG A 1 233 ? 25.948 -8.083 -9.480 1.00 96.38 233 ARG A C 1
ATOM 1831 O O . ARG A 1 233 ? 26.523 -8.558 -8.506 1.00 96.38 233 ARG A O 1
ATOM 1838 N N . GLU A 1 234 ? 25.116 -7.050 -9.411 1.00 96.88 234 GLU A N 1
ATOM 1839 C CA . GLU A 1 234 ? 24.970 -6.211 -8.218 1.00 96.88 234 GLU A CA 1
ATOM 1840 C C . GLU A 1 234 ? 23.556 -6.260 -7.629 1.00 96.88 234 GLU A C 1
ATOM 1842 O O . GLU A 1 234 ? 23.390 -6.125 -6.417 1.00 96.88 234 GLU A O 1
ATOM 1847 N N . ALA A 1 235 ? 22.527 -6.471 -8.457 1.00 96.94 235 ALA A N 1
ATOM 1848 C CA . ALA A 1 235 ? 21.150 -6.528 -7.979 1.00 96.94 235 ALA A CA 1
ATOM 1849 C C . ALA A 1 235 ? 20.823 -7.881 -7.325 1.00 96.94 235 ALA A C 1
ATOM 1851 O O . ALA A 1 235 ? 21.171 -8.950 -7.826 1.00 96.94 235 ALA A O 1
ATOM 1852 N N . VAL A 1 236 ? 20.086 -7.835 -6.214 1.00 97.31 236 VAL A N 1
ATOM 1853 C CA . VAL A 1 236 ? 19.672 -9.017 -5.451 1.00 97.31 236 VAL A CA 1
ATOM 1854 C C . VAL A 1 236 ? 18.150 -9.117 -5.473 1.00 97.31 236 VAL A C 1
ATOM 1856 O O . VAL A 1 236 ? 17.442 -8.201 -5.048 1.00 97.31 236 VAL A O 1
ATOM 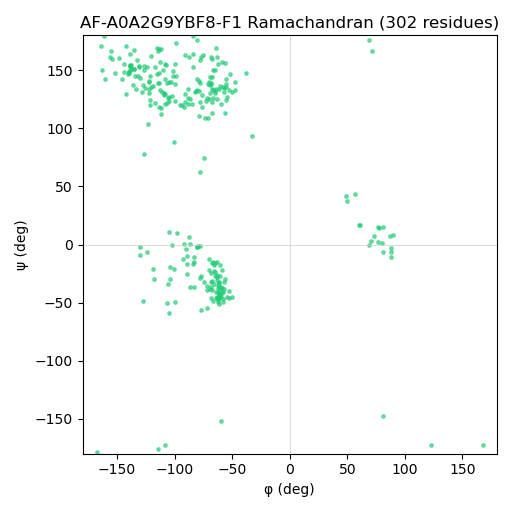1859 N N . GLY A 1 237 ? 17.634 -10.240 -5.980 1.00 98.06 237 GLY A N 1
ATOM 1860 C CA . GLY A 1 237 ? 16.195 -10.501 -6.043 1.00 98.06 237 GLY A CA 1
ATOM 1861 C C . GLY A 1 237 ? 15.554 -10.500 -4.655 1.00 98.06 237 GLY A C 1
ATOM 1862 O O . GLY A 1 237 ? 16.133 -11.043 -3.720 1.00 98.06 237 GLY A O 1
ATOM 1863 N N . GLY A 1 238 ? 14.387 -9.872 -4.500 1.00 97.69 238 GLY A N 1
ATOM 1864 C CA . GLY A 1 238 ? 13.716 -9.703 -3.204 1.00 97.69 238 GLY A CA 1
ATOM 1865 C C . GLY A 1 238 ? 14.310 -8.608 -2.305 1.00 97.69 238 GLY A C 1
ATOM 1866 O O . GLY A 1 238 ? 13.836 -8.434 -1.186 1.00 97.69 238 GLY A O 1
ATOM 1867 N N . VAL A 1 239 ? 15.329 -7.878 -2.779 1.00 97.81 239 VAL A N 1
ATOM 1868 C CA . VAL A 1 239 ? 15.988 -6.774 -2.052 1.00 97.81 239 VAL 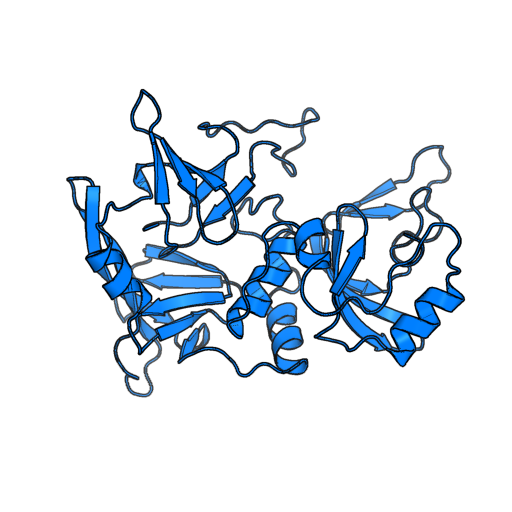A CA 1
ATOM 1869 C C . VAL A 1 239 ? 16.024 -5.505 -2.898 1.00 97.81 239 VAL A C 1
ATOM 1871 O O . VAL A 1 239 ? 15.668 -4.430 -2.422 1.00 97.81 239 VAL A O 1
ATOM 1874 N N . THR A 1 240 ? 16.454 -5.616 -4.154 1.00 98.38 240 THR A N 1
ATOM 1875 C CA . THR A 1 240 ? 16.622 -4.469 -5.049 1.00 98.38 240 THR A CA 1
ATOM 1876 C C . THR A 1 240 ? 15.279 -4.014 -5.617 1.00 98.38 240 THR A C 1
ATOM 1878 O O . THR A 1 240 ? 14.504 -4.816 -6.144 1.00 98.38 240 THR A O 1
ATOM 1881 N N . THR A 1 241 ? 15.020 -2.708 -5.561 1.00 98.31 241 THR A N 1
ATOM 1882 C CA . THR A 1 241 ? 13.910 -2.068 -6.272 1.00 98.31 241 THR A CA 1
ATOM 1883 C C . THR A 1 241 ? 14.414 -1.431 -7.563 1.00 98.31 241 THR A C 1
ATOM 1885 O O . THR A 1 241 ? 15.538 -0.938 -7.638 1.00 98.31 241 THR A O 1
ATOM 1888 N N . LEU A 1 242 ? 13.585 -1.466 -8.602 1.00 98.31 242 LEU A N 1
ATOM 1889 C CA . LEU A 1 242 ? 13.880 -0.884 -9.908 1.00 98.31 242 LEU A CA 1
ATOM 1890 C C . LEU A 1 242 ? 12.929 0.281 -10.135 1.00 98.31 242 LEU A C 1
ATOM 1892 O O . LEU A 1 242 ? 11.713 0.085 -10.157 1.00 98.31 242 LEU A O 1
ATOM 1896 N N . TYR A 1 243 ? 13.473 1.483 -10.281 1.00 98.00 243 TYR A N 1
ATOM 1897 C CA . TYR A 1 243 ? 12.696 2.706 -10.424 1.00 98.00 243 TYR A CA 1
ATOM 1898 C C . TYR A 1 243 ? 12.890 3.327 -11.802 1.00 98.00 243 TYR A C 1
ATOM 1900 O O . TYR A 1 24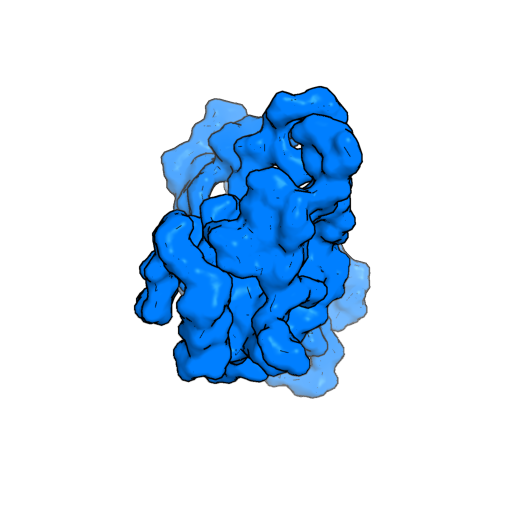3 ? 14.004 3.427 -12.302 1.00 98.00 243 TYR A O 1
ATOM 1908 N N . LEU A 1 244 ? 11.787 3.819 -12.357 1.00 95.62 244 LEU A N 1
ATOM 1909 C CA . LEU A 1 244 ? 11.763 4.738 -13.485 1.00 95.62 244 LEU A CA 1
ATOM 1910 C C . LEU A 1 244 ? 10.685 5.793 -13.229 1.00 95.62 244 LEU A C 1
ATOM 1912 O O . LEU A 1 244 ? 9.808 5.621 -12.380 1.00 95.62 244 LEU A O 1
ATOM 1916 N N . LYS A 1 245 ? 10.698 6.907 -13.966 1.00 94.00 245 LYS A N 1
ATOM 1917 C CA . LYS A 1 245 ? 9.720 7.982 -13.731 1.00 94.00 245 LYS A CA 1
ATOM 1918 C C . LYS A 1 245 ? 8.277 7.461 -13.843 1.00 94.00 245 LYS A C 1
ATOM 1920 O O . LYS A 1 245 ? 7.811 7.120 -14.932 1.00 94.00 245 LYS A O 1
ATOM 1925 N N . GLY A 1 246 ? 7.575 7.460 -12.708 1.00 93.38 246 GLY A N 1
ATOM 1926 C CA . GLY A 1 246 ? 6.177 7.041 -12.587 1.00 93.38 246 GLY A CA 1
ATOM 1927 C C . GLY A 1 246 ? 5.949 5.546 -12.341 1.00 93.38 246 GLY A C 1
ATOM 1928 O O . GLY A 1 246 ? 4.797 5.132 -12.369 1.00 93.38 246 GLY A O 1
ATOM 1929 N N . HIS A 1 247 ? 6.991 4.737 -12.111 1.00 97.88 247 HIS A N 1
ATOM 1930 C CA . HIS A 1 247 ? 6.832 3.308 -11.816 1.00 97.88 247 HIS A CA 1
ATOM 1931 C C . HIS A 1 247 ? 7.972 2.762 -10.953 1.00 97.88 247 HIS A C 1
ATOM 1933 O O . HIS A 1 247 ? 9.115 3.201 -11.072 1.00 97.88 247 HIS A O 1
ATOM 1939 N N . ILE A 1 248 ? 7.673 1.791 -10.095 1.00 98.69 248 ILE A N 1
ATOM 1940 C CA . ILE A 1 248 ? 8.678 1.086 -9.293 1.00 98.69 248 ILE A CA 1
ATOM 1941 C C . ILE A 1 248 ? 8.336 -0.401 -9.209 1.00 98.69 248 ILE A C 1
ATOM 1943 O O . ILE A 1 248 ? 7.165 -0.778 -9.243 1.00 98.69 248 ILE A O 1
ATOM 1947 N N . MET A 1 249 ? 9.361 -1.246 -9.149 1.00 98.75 249 MET A N 1
ATOM 1948 C CA . MET A 1 249 ? 9.224 -2.699 -9.219 1.00 98.75 249 MET A CA 1
ATOM 1949 C C . MET A 1 249 ? 10.145 -3.384 -8.210 1.00 98.75 249 MET A C 1
ATOM 1951 O O . MET A 1 249 ? 11.201 -2.847 -7.877 1.00 98.75 249 MET A O 1
ATOM 1955 N N . LEU A 1 250 ? 9.781 -4.587 -7.763 1.00 98.81 250 LEU A N 1
ATOM 1956 C CA . LEU A 1 250 ? 10.674 -5.470 -7.014 1.00 98.81 250 LEU A CA 1
ATOM 1957 C C . LEU A 1 250 ? 11.456 -6.342 -8.000 1.00 98.81 250 LEU A C 1
ATOM 1959 O O . LEU A 1 250 ? 10.848 -7.100 -8.756 1.00 98.81 250 LEU A O 1
ATOM 1963 N N . PHE A 1 251 ? 12.786 -6.280 -7.986 1.00 98.75 251 PHE A N 1
ATOM 1964 C CA . PHE A 1 251 ? 13.601 -7.204 -8.770 1.00 98.75 251 PHE A CA 1
ATOM 1965 C C . PHE A 1 251 ? 13.470 -8.625 -8.209 1.00 98.75 251 PHE A C 1
ATOM 1967 O O . PHE A 1 251 ? 13.567 -8.825 -6.999 1.00 98.75 251 PHE A O 1
ATOM 1974 N N . LEU A 1 252 ? 13.264 -9.618 -9.076 1.00 98.56 252 LEU A N 1
ATOM 1975 C CA . LEU A 1 252 ? 13.193 -11.033 -8.690 1.00 98.56 252 LEU A CA 1
ATOM 1976 C C . LEU A 1 252 ? 14.495 -11.791 -8.960 1.00 98.56 252 LEU A C 1
ATOM 1978 O O . LEU A 1 252 ? 14.735 -12.824 -8.342 1.00 98.56 252 LEU A O 1
ATOM 1982 N N . GLY A 1 253 ? 15.339 -11.284 -9.857 1.00 98.06 253 GLY A N 1
ATOM 1983 C CA . GLY A 1 253 ? 16.551 -11.967 -10.295 1.00 98.06 253 GLY A CA 1
ATOM 1984 C C . GLY A 1 253 ? 16.598 -12.183 -11.804 1.00 98.06 253 GLY A C 1
ATOM 1985 O O . GLY A 1 253 ? 15.759 -11.690 -12.564 1.00 98.06 253 GLY A O 1
ATOM 1986 N N . MET A 1 254 ? 17.609 -12.944 -12.221 1.00 97.69 254 MET A N 1
ATOM 1987 C CA . MET A 1 254 ? 17.844 -13.327 -13.611 1.00 97.69 254 MET A CA 1
ATOM 1988 C C . MET A 1 254 ? 17.337 -14.752 -13.865 1.00 97.69 254 MET A C 1
ATOM 1990 O O . MET A 1 254 ? 17.592 -15.649 -13.065 1.00 97.69 254 MET A O 1
ATOM 1994 N N . SER A 1 255 ? 16.679 -14.982 -14.999 1.00 96.44 255 SER A N 1
ATOM 1995 C CA . SER A 1 255 ? 16.297 -16.315 -15.483 1.00 96.44 255 SER A CA 1
ATOM 1996 C C . SER A 1 255 ? 16.454 -16.366 -17.003 1.00 96.44 255 SER A C 1
ATOM 1998 O O . SER A 1 255 ? 16.034 -15.442 -17.697 1.00 96.44 255 SER A O 1
ATOM 2000 N N . ASP A 1 256 ? 17.146 -17.391 -17.512 1.00 94.50 256 ASP A N 1
ATOM 2001 C CA . ASP A 1 256 ? 17.503 -17.549 -18.933 1.00 94.50 256 ASP A CA 1
ATOM 2002 C C . ASP A 1 256 ? 18.122 -16.284 -19.556 1.00 94.50 256 ASP A C 1
ATOM 2004 O O . ASP A 1 256 ? 17.798 -15.865 -20.668 1.00 94.50 256 ASP A O 1
ATOM 2008 N N . GLY A 1 257 ? 19.005 -15.632 -18.791 1.00 94.25 257 GLY A N 1
ATOM 2009 C CA . GLY A 1 257 ? 19.684 -14.400 -19.198 1.00 94.25 257 GLY A CA 1
ATOM 2010 C C . GLY A 1 257 ? 18.802 -13.148 -19.199 1.00 94.25 257 GLY A C 1
ATOM 2011 O O . GLY A 1 257 ? 19.262 -12.102 -19.648 1.00 94.25 257 GLY A O 1
ATOM 2012 N N . ARG A 1 258 ? 17.562 -13.215 -18.696 1.00 96.94 258 ARG A N 1
ATOM 2013 C CA . ARG A 1 258 ? 16.617 -12.088 -18.652 1.00 96.94 258 ARG A CA 1
ATOM 2014 C C . ARG A 1 258 ? 16.324 -11.646 -17.215 1.00 96.94 258 ARG A C 1
ATOM 2016 O O . ARG A 1 258 ? 16.149 -12.507 -16.353 1.00 96.94 258 ARG A O 1
ATOM 2023 N N . PRO A 1 259 ? 16.240 -10.333 -16.943 1.00 98.12 259 PRO A N 1
ATOM 2024 C CA . PRO A 1 259 ? 15.854 -9.815 -15.640 1.00 98.12 259 PRO A CA 1
ATOM 2025 C C . PRO A 1 259 ? 14.333 -9.847 -15.489 1.00 98.12 259 PRO A C 1
ATOM 2027 O O . PRO A 1 259 ? 13.611 -9.380 -16.372 1.00 98.12 259 PRO A O 1
ATOM 2030 N N . TYR A 1 260 ? 13.856 -10.342 -14.350 1.00 98.56 260 TYR A N 1
ATOM 2031 C CA . TYR A 1 260 ? 12.438 -10.360 -14.005 1.00 98.56 260 TYR A CA 1
ATOM 2032 C C . TYR A 1 260 ? 12.141 -9.444 -12.828 1.00 98.56 260 TYR A C 1
ATOM 2034 O O . TYR A 1 260 ? 12.945 -9.294 -11.904 1.00 98.56 260 TYR A O 1
ATOM 2042 N N . ALA A 1 261 ? 10.946 -8.865 -12.846 1.00 98.69 261 ALA A N 1
ATOM 2043 C CA . ALA A 1 261 ? 10.439 -8.051 -11.761 1.00 98.69 261 ALA A CA 1
ATOM 2044 C C . ALA A 1 261 ? 8.982 -8.392 -11.442 1.00 98.69 261 ALA A C 1
ATOM 2046 O O . ALA A 1 261 ? 8.215 -8.796 -12.317 1.00 98.69 261 ALA A O 1
ATOM 2047 N N . LEU A 1 262 ? 8.611 -8.195 -10.180 1.00 98.88 262 LEU A N 1
ATOM 2048 C CA . LEU A 1 262 ? 7.249 -8.289 -9.670 1.00 98.88 262 LEU A CA 1
ATOM 2049 C C . LEU A 1 262 ? 6.750 -6.889 -9.316 1.00 98.88 262 LEU A C 1
ATOM 2051 O O . LEU A 1 262 ? 7.436 -6.139 -8.617 1.00 98.88 262 LEU A O 1
ATOM 2055 N N . HIS A 1 263 ? 5.576 -6.516 -9.824 1.00 98.75 263 HIS A N 1
ATOM 2056 C CA . HIS A 1 263 ? 5.063 -5.153 -9.681 1.00 98.75 263 HIS A CA 1
ATOM 2057 C C . HIS A 1 263 ? 3.569 -5.051 -9.972 1.00 98.75 263 HIS A C 1
ATOM 2059 O O . HIS A 1 263 ? 3.045 -5.790 -10.802 1.00 98.75 263 HIS A O 1
ATOM 2065 N N . ALA A 1 264 ? 2.894 -4.102 -9.319 1.00 98.50 264 ALA A N 1
ATOM 2066 C CA . ALA A 1 264 ? 1.539 -3.684 -9.673 1.00 98.50 264 ALA A CA 1
ATOM 2067 C C . ALA A 1 264 ? 1.590 -2.734 -10.878 1.00 98.50 264 ALA A C 1
ATOM 2069 O O . ALA A 1 264 ? 2.059 -1.600 -10.755 1.00 98.50 264 ALA A O 1
ATOM 2070 N N . ALA A 1 265 ? 1.109 -3.187 -12.038 1.00 97.50 265 ALA A N 1
ATOM 2071 C CA . ALA A 1 265 ? 1.200 -2.455 -13.298 1.00 97.50 265 ALA A CA 1
ATOM 2072 C C . ALA A 1 265 ? -0.173 -2.197 -13.915 1.00 97.50 265 ALA A C 1
ATOM 2074 O O . ALA A 1 265 ? -0.970 -3.120 -14.084 1.00 97.50 265 ALA A O 1
ATOM 2075 N N . TRP A 1 266 ? -0.410 -0.961 -14.359 1.00 96.69 266 TRP A N 1
ATOM 2076 C CA . TRP A 1 266 ? -1.628 -0.630 -15.097 1.00 96.69 266 TRP A CA 1
ATOM 2077 C C . TRP A 1 266 ? -1.565 -1.103 -16.556 1.00 96.69 266 TRP A C 1
ATOM 2079 O O . TRP A 1 266 ? -2.402 -1.889 -16.993 1.00 96.69 266 TRP A O 1
ATOM 2089 N N . ALA A 1 267 ? -0.549 -0.690 -17.322 1.00 95.06 267 ALA A N 1
ATOM 2090 C CA . ALA A 1 267 ? -0.436 -1.052 -18.735 1.00 95.06 267 ALA A CA 1
ATOM 2091 C C . ALA A 1 267 ? 0.997 -1.002 -19.264 1.00 95.06 267 ALA A C 1
ATOM 2093 O O . ALA A 1 267 ? 1.854 -0.293 -18.733 1.00 95.06 267 ALA A O 1
ATOM 2094 N N . TYR A 1 268 ? 1.205 -1.675 -20.393 1.00 95.06 268 TYR A N 1
ATOM 2095 C CA . TYR A 1 268 ? 2.394 -1.533 -21.225 1.00 95.06 268 TYR A CA 1
ATOM 2096 C C . TYR A 1 268 ? 2.047 -0.938 -22.594 1.00 95.06 268 TYR A C 1
ATOM 2098 O O . TYR A 1 268 ? 0.874 -0.821 -22.972 1.00 95.06 268 TYR A O 1
ATOM 2106 N N . ARG A 1 269 ? 3.076 -0.512 -23.330 1.00 95.00 269 ARG A N 1
ATOM 2107 C CA . ARG A 1 269 ? 2.923 0.028 -24.683 1.00 95.00 269 ARG A CA 1
ATOM 2108 C C . ARG A 1 269 ? 3.332 -1.024 -25.696 1.00 95.00 269 ARG A C 1
ATOM 2110 O O . ARG A 1 269 ? 4.417 -1.583 -25.606 1.00 95.00 269 ARG A O 1
ATOM 2117 N N . GLN A 1 270 ? 2.460 -1.295 -26.656 1.00 93.38 270 GLN A N 1
ATOM 2118 C CA . GLN A 1 270 ? 2.767 -2.175 -27.774 1.00 93.38 270 GLN A CA 1
ATOM 2119 C C . GLN A 1 270 ? 2.905 -1.330 -29.034 1.00 93.38 270 GLN A C 1
ATOM 2121 O O . GLN A 1 270 ? 2.009 -0.538 -29.338 1.00 93.38 27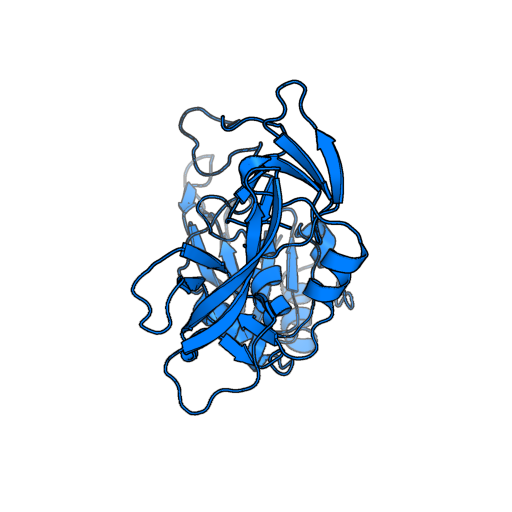0 GLN A O 1
ATOM 2126 N N . GLN A 1 271 ? 4.002 -1.529 -29.766 1.00 91.81 271 GLN A N 1
ATOM 2127 C CA . GLN A 1 271 ? 4.216 -0.874 -31.050 1.00 91.81 271 GLN A CA 1
ATOM 2128 C C . GLN A 1 271 ? 3.010 -1.104 -31.968 1.00 91.81 271 GLN A C 1
ATOM 2130 O O . GLN A 1 271 ? 2.492 -2.219 -32.088 1.00 91.81 271 GLN A O 1
ATOM 2135 N N . SER A 1 272 ? 2.554 -0.023 -32.588 1.00 87.62 272 SER A N 1
ATOM 2136 C CA . SER A 1 272 ? 1.506 -0.044 -33.599 1.00 87.62 272 SER A CA 1
ATOM 2137 C C . SER A 1 272 ? 2.109 0.222 -34.973 1.00 87.62 272 SER A C 1
ATOM 2139 O O . SER A 1 272 ? 3.133 0.889 -35.090 1.00 87.62 272 SER A O 1
ATOM 2141 N N . TRP A 1 273 ? 1.441 -0.264 -36.017 1.00 80.00 273 TRP A N 1
ATOM 2142 C CA . TRP A 1 273 ? 1.723 0.133 -37.400 1.00 80.00 273 TRP A CA 1
ATOM 2143 C C . TRP A 1 273 ? 1.286 1.582 -37.694 1.00 80.00 273 TRP A C 1
ATOM 2145 O O . TRP A 1 273 ? 1.640 2.132 -38.731 1.00 80.00 273 TRP A O 1
ATOM 2155 N N . PHE A 1 274 ? 0.509 2.193 -36.793 1.00 75.69 274 PHE A N 1
ATOM 2156 C CA . PHE A 1 274 ? 0.067 3.588 -36.856 1.00 75.69 274 PHE A CA 1
ATOM 2157 C C . PHE A 1 274 ? 0.938 4.503 -35.976 1.00 75.69 274 PHE A C 1
ATOM 2159 O O . PHE A 1 274 ? 1.734 4.030 -35.171 1.00 75.69 274 PHE A O 1
ATOM 2166 N N . GLU A 1 275 ? 0.729 5.823 -36.056 1.00 78.44 275 GLU A N 1
ATOM 2167 C CA . GLU A 1 275 ? 1.518 6.827 -35.316 1.00 78.44 275 GLU A CA 1
ATOM 2168 C C . GLU A 1 275 ? 1.470 6.714 -33.782 1.00 78.44 275 GLU A C 1
ATOM 2170 O O . GLU A 1 275 ? 2.307 7.314 -33.113 1.00 78.44 275 GLU A O 1
ATOM 2175 N N . LYS A 1 276 ? 0.505 5.999 -33.189 1.00 88.44 276 LYS A N 1
ATOM 2176 C CA . LYS A 1 276 ? 0.377 5.872 -31.727 1.00 88.44 276 LYS A CA 1
ATOM 2177 C C . LYS A 1 276 ? 0.422 4.415 -31.288 1.00 88.44 276 LYS A C 1
ATOM 2179 O O . LYS A 1 276 ? -0.352 3.595 -31.781 1.00 88.44 276 LYS A O 1
ATOM 2184 N N . ASP A 1 277 ? 1.271 4.135 -30.300 1.00 92.75 277 ASP A N 1
ATOM 2185 C CA . ASP A 1 277 ? 1.342 2.837 -29.626 1.00 92.75 277 ASP A CA 1
ATOM 2186 C C . ASP A 1 277 ? -0.016 2.417 -29.048 1.00 92.75 277 ASP A C 1
ATOM 2188 O O . ASP A 1 277 ? -0.742 3.225 -28.453 1.00 92.75 277 ASP A O 1
ATOM 2192 N N . TYR A 1 278 ? -0.314 1.120 -29.124 1.00 92.62 278 TYR A N 1
ATOM 2193 C CA . TYR A 1 278 ? -1.443 0.538 -28.408 1.00 92.62 278 TYR A CA 1
ATOM 2194 C C . TYR A 1 278 ? -1.169 0.520 -26.903 1.00 92.62 278 TYR A C 1
ATOM 2196 O O . TYR A 1 278 ? -0.068 0.195 -26.449 1.00 92.62 278 TY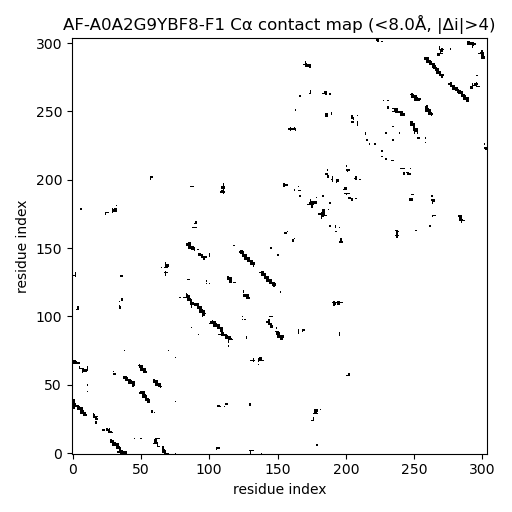R A O 1
ATOM 2204 N N . VAL A 1 279 ? -2.201 0.821 -26.114 1.00 93.38 279 VAL A N 1
ATOM 2205 C CA . VAL A 1 279 ? -2.180 0.636 -24.658 1.00 93.38 279 VAL A CA 1
ATOM 2206 C C . VAL A 1 279 ? -2.724 -0.747 -24.359 1.00 93.38 279 VAL A C 1
ATOM 2208 O O . VAL A 1 279 ? -3.868 -1.048 -24.697 1.00 93.38 279 VAL A O 1
ATOM 2211 N N . ARG A 1 280 ? -1.905 -1.600 -23.753 1.00 94.94 280 ARG A N 1
ATOM 2212 C CA . ARG A 1 280 ? -2.307 -2.954 -23.377 1.00 94.94 280 ARG A CA 1
ATOM 2213 C C . ARG A 1 280 ? -2.371 -3.045 -21.866 1.00 94.94 280 ARG A C 1
ATOM 2215 O O . ARG A 1 280 ? -1.348 -2.923 -21.193 1.00 94.94 280 ARG A O 1
ATOM 2222 N N . LEU A 1 281 ? -3.588 -3.214 -21.357 1.00 95.44 281 LEU A N 1
ATOM 2223 C CA . LEU A 1 281 ? -3.836 -3.314 -19.928 1.00 95.44 281 LEU A CA 1
ATOM 2224 C C . LEU A 1 281 ? -3.206 -4.594 -19.375 1.00 95.44 281 LEU A C 1
ATOM 2226 O O . LEU A 1 281 ? -3.369 -5.678 -19.931 1.00 95.44 281 LEU A O 1
ATOM 2230 N N . ILE A 1 282 ? -2.495 -4.427 -18.268 1.00 97.06 282 ILE A N 1
ATOM 2231 C CA . ILE A 1 282 ? -2.107 -5.502 -17.353 1.00 97.06 282 ILE A CA 1
ATOM 2232 C C . ILE A 1 282 ? -3.082 -5.464 -16.174 1.00 97.06 282 ILE A C 1
ATOM 2234 O O . ILE A 1 282 ? -3.694 -6.477 -15.852 1.00 97.06 282 ILE A O 1
ATOM 2238 N N . ASN A 1 283 ? -3.261 -4.264 -15.612 1.00 96.88 283 ASN A N 1
ATOM 2239 C CA . ASN A 1 283 ? -4.185 -3.885 -14.546 1.00 96.88 283 ASN A CA 1
ATOM 2240 C C . ASN A 1 283 ? -4.150 -4.790 -13.309 1.00 96.88 283 ASN A C 1
ATOM 2242 O O . ASN A 1 283 ? -5.185 -5.097 -12.719 1.00 96.88 283 ASN A O 1
ATOM 2246 N N . ARG A 1 284 ? -2.953 -5.258 -12.945 1.00 98.25 284 ARG A N 1
ATOM 2247 C CA . ARG A 1 284 ? -2.739 -6.172 -11.820 1.00 98.25 284 ARG A CA 1
ATOM 2248 C C . ARG A 1 284 ? -1.280 -6.223 -11.396 1.00 98.25 284 ARG A C 1
ATOM 2250 O O . ARG A 1 284 ? -0.390 -5.756 -12.111 1.00 98.25 284 ARG A O 1
ATOM 2257 N N . VAL A 1 285 ? -1.028 -6.876 -10.272 1.00 98.75 285 VAL A N 1
ATOM 2258 C CA . VAL A 1 285 ? 0.300 -7.369 -9.911 1.00 98.75 285 VAL A CA 1
ATOM 2259 C C . VAL A 1 285 ? 0.706 -8.487 -10.863 1.00 98.75 285 VAL A C 1
ATOM 2261 O O . VAL A 1 285 ? 0.007 -9.496 -10.992 1.00 98.75 285 VAL A O 1
ATOM 2264 N N . ALA A 1 286 ? 1.841 -8.314 -11.530 1.00 98.62 286 ALA A N 1
ATOM 2265 C CA . ALA A 1 286 ? 2.350 -9.246 -12.522 1.00 98.62 286 ALA A CA 1
ATOM 2266 C C . ALA A 1 286 ? 3.859 -9.457 -12.378 1.00 98.62 286 ALA A C 1
ATOM 2268 O O . ALA A 1 286 ? 4.598 -8.561 -11.965 1.00 98.62 286 ALA A O 1
ATOM 2269 N N . VAL A 1 287 ? 4.305 -10.647 -12.778 1.00 98.62 287 VAL A N 1
ATOM 2270 C CA . VAL A 1 287 ? 5.710 -10.905 -13.093 1.00 98.62 287 VAL A CA 1
ATOM 2271 C C . VAL A 1 287 ? 5.923 -10.582 -14.564 1.00 98.62 287 VAL A C 1
ATOM 2273 O O . VAL A 1 287 ? 5.215 -11.114 -15.420 1.00 98.62 287 VAL A O 1
ATOM 2276 N N . THR A 1 288 ? 6.892 -9.725 -14.866 1.00 98.25 288 THR A N 1
ATOM 2277 C CA . THR A 1 288 ? 7.299 -9.436 -16.246 1.00 98.25 288 THR A CA 1
ATOM 2278 C C . THR A 1 288 ? 8.813 -9.436 -16.345 1.00 98.25 288 THR A C 1
ATOM 2280 O O . THR A 1 288 ? 9.502 -9.091 -15.383 1.00 98.25 288 THR A O 1
ATOM 2283 N N . ASP A 1 289 ? 9.341 -9.775 -17.515 1.00 97.12 289 ASP A N 1
ATOM 2284 C CA . ASP A 1 289 ? 10.716 -9.411 -17.829 1.00 97.12 289 ASP A CA 1
ATOM 2285 C C . ASP A 1 289 ? 10.808 -7.908 -18.168 1.00 97.12 289 ASP A C 1
ATOM 2287 O O . ASP A 1 289 ? 9.793 -7.243 -18.419 1.00 97.12 289 ASP A O 1
ATOM 2291 N N . LEU A 1 290 ? 12.019 -7.345 -18.145 1.00 97.56 290 LEU A N 1
ATOM 2292 C CA . LEU A 1 290 ? 12.211 -5.907 -18.384 1.00 97.56 290 LEU A CA 1
ATOM 2293 C C . LEU A 1 290 ? 12.184 -5.499 -19.869 1.00 97.56 290 LEU A C 1
ATOM 2295 O O . LEU A 1 290 ? 12.256 -4.308 -20.162 1.00 97.56 290 LEU A O 1
ATOM 2299 N N . SER A 1 291 ? 12.014 -6.430 -20.815 1.00 96.56 291 SER A N 1
ATOM 2300 C CA . SER A 1 291 ? 11.784 -6.099 -22.232 1.00 96.56 291 SER A CA 1
ATOM 2301 C C . SER A 1 291 ? 10.342 -5.662 -22.519 1.00 96.56 291 SER A C 1
ATOM 2303 O O . SER A 1 291 ? 10.010 -5.292 -23.643 1.00 96.56 291 SER A O 1
ATOM 2305 N N . LEU A 1 292 ? 9.460 -5.655 -21.516 1.00 95.94 292 LEU A N 1
ATOM 2306 C CA . LEU A 1 292 ? 8.079 -5.213 -21.670 1.00 95.94 292 LEU A CA 1
ATOM 2307 C C . LEU A 1 292 ? 8.002 -3.788 -22.251 1.00 95.94 292 LEU A C 1
ATOM 2309 O O . LEU A 1 292 ? 8.508 -2.843 -21.653 1.00 95.94 292 LEU A O 1
ATOM 2313 N N . SER A 1 293 ? 7.282 -3.623 -23.364 1.00 95.94 293 SER A N 1
ATOM 2314 C CA . SER A 1 293 ? 7.241 -2.419 -24.225 1.00 95.94 293 SER A CA 1
ATOM 2315 C C . SER A 1 293 ? 8.430 -2.217 -25.179 1.00 95.94 293 SER A C 1
ATOM 2317 O O . SER A 1 293 ? 8.565 -1.143 -25.761 1.00 95.94 293 SER A O 1
ATOM 2319 N N . LYS A 1 294 ? 9.278 -3.227 -25.405 1.00 95.06 294 LYS A N 1
ATOM 2320 C CA . LYS A 1 294 ? 10.339 -3.154 -26.423 1.00 95.06 294 LYS A CA 1
ATOM 2321 C C . LYS A 1 294 ? 9.753 -2.860 -27.809 1.00 95.06 294 LYS A C 1
ATOM 2323 O O . LYS A 1 294 ? 8.742 -3.443 -28.201 1.00 95.06 294 LYS A O 1
ATOM 2328 N N . GLY A 1 295 ? 10.385 -1.932 -28.531 1.00 92.19 295 GLY A N 1
ATOM 2329 C CA . GLY A 1 295 ? 9.955 -1.466 -29.857 1.00 92.19 295 GLY A CA 1
ATOM 2330 C C . GLY A 1 295 ? 8.831 -0.421 -29.851 1.00 92.19 295 GLY A C 1
ATOM 2331 O O . GLY A 1 295 ? 8.501 0.126 -30.900 1.00 92.19 295 GLY A O 1
ATOM 2332 N N . SER A 1 296 ? 8.243 -0.115 -28.691 1.00 94.00 296 SER A N 1
ATOM 2333 C CA . SER A 1 296 ? 7.293 0.992 -28.551 1.00 94.00 296 SER A CA 1
ATOM 2334 C C . SER A 1 296 ? 8.022 2.344 -28.500 1.00 94.00 296 SER A C 1
ATOM 2336 O O . SER A 1 296 ? 9.195 2.420 -28.144 1.00 94.00 296 SER A O 1
ATOM 2338 N N . GLN A 1 297 ? 7.304 3.440 -28.763 1.00 91.75 297 GLN A N 1
ATOM 2339 C CA . GLN A 1 297 ? 7.817 4.812 -28.639 1.00 91.75 297 GLN A CA 1
ATOM 2340 C C . GLN A 1 297 ? 8.314 5.172 -27.230 1.00 91.75 297 GLN A C 1
ATOM 2342 O O . GLN A 1 297 ? 9.086 6.114 -27.077 1.00 91.75 297 GLN A O 1
ATOM 2347 N N . ARG A 1 298 ? 7.855 4.468 -26.185 1.00 89.50 298 ARG A N 1
ATOM 2348 C CA . ARG A 1 298 ? 8.338 4.674 -24.811 1.00 89.50 298 ARG A CA 1
ATOM 2349 C C . ARG A 1 298 ? 9.621 3.905 -24.504 1.00 89.50 298 ARG A C 1
ATOM 2351 O O . ARG A 1 298 ? 10.241 4.226 -23.495 1.00 89.50 298 ARG A O 1
ATOM 2358 N N . GLY A 1 299 ? 9.975 2.911 -25.314 1.00 93.06 299 GLY A N 1
ATOM 2359 C CA . GLY A 1 299 ? 10.968 1.906 -24.956 1.00 93.06 299 GLY A CA 1
ATOM 2360 C C . GLY A 1 299 ? 10.462 0.932 -23.888 1.00 93.06 299 GLY A C 1
ATOM 2361 O O . GLY A 1 299 ? 9.434 1.136 -23.227 1.00 93.06 299 GLY A O 1
ATOM 2362 N N . SER A 1 300 ? 11.207 -0.151 -23.737 1.00 95.56 300 SER A N 1
ATOM 2363 C CA . SER A 1 300 ? 11.032 -1.180 -22.725 1.00 95.56 300 SER A CA 1
ATOM 2364 C C . SER A 1 300 ? 11.255 -0.658 -21.304 1.00 95.56 300 SER A C 1
ATOM 2366 O O . SER A 1 300 ? 11.746 0.451 -21.088 1.00 95.56 300 SER A O 1
ATOM 2368 N N . LEU A 1 301 ? 10.896 -1.463 -20.301 1.00 96.31 301 LEU A N 1
ATOM 2369 C CA . LEU A 1 301 ? 11.205 -1.147 -18.902 1.00 96.31 301 LEU A CA 1
ATOM 2370 C C . LEU A 1 301 ? 12.715 -1.049 -18.650 1.00 96.31 301 LEU A C 1
ATOM 2372 O O . LEU A 1 301 ? 13.115 -0.264 -17.801 1.00 96.31 301 LEU A O 1
ATOM 2376 N N . LEU A 1 302 ? 13.528 -1.828 -19.371 1.00 96.06 302 LEU A N 1
ATOM 2377 C CA . LEU A 1 302 ? 14.985 -1.788 -19.277 1.00 96.06 302 LEU A CA 1
ATOM 2378 C C . LEU A 1 302 ? 15.569 -0.519 -19.912 1.00 96.06 302 LEU A C 1
ATOM 2380 O O . LEU A 1 302 ? 16.514 0.042 -19.373 1.00 96.06 302 LEU A O 1
ATOM 2384 N N . GLU A 1 303 ? 15.037 -0.059 -21.047 1.00 93.62 303 GLU A N 1
ATOM 2385 C CA . GLU A 1 303 ? 15.535 1.144 -21.741 1.00 93.62 303 GLU A CA 1
ATOM 2386 C C . GLU A 1 303 ? 15.251 2.433 -20.957 1.00 93.62 303 GLU A C 1
ATOM 2388 O O . GLU A 1 303 ? 16.054 3.367 -20.986 1.00 93.62 303 GLU A O 1
ATOM 2393 N N . ARG A 1 304 ? 14.135 2.465 -20.228 1.00 91.56 304 ARG A N 1
ATOM 2394 C CA . ARG A 1 304 ? 13.673 3.617 -19.440 1.00 91.56 304 ARG A CA 1
ATOM 2395 C C . ARG A 1 304 ? 14.364 3.756 -18.082 1.00 91.56 304 ARG A C 1
ATOM 2397 O O . ARG A 1 304 ? 14.039 4.765 -17.417 1.00 91.56 304 ARG A O 1
#

Mean predicted aligned error: 3.81 Å

Secondary structure (DSSP, 8-state):
-B-S-EEEESSS-SS---SSTT--S--TTEEEEE-TT---EEEEE-TTSSEEEEE-SS-EEEEEGGGB-B--HHHHHHHHT-SSEEEE-SSEEEEESSTTS-SEEEEEETT-EEEB-S--SS-SEEEEEEEEE-TTSBEEEEEEEEEGGGEEESPPP--HHHHHHHHHHTTTPBB-GGGGGG-B-HHHHHHHHHHTTTPPPPSSHHHHTTSS-------TT--HHHHHHHHHHT--TTT-EEEETTEEEEEEEEETTEEEEEEEEEEEEE--SSSSPEEEEEEEEEEEETTTTTTSTT--TTT-

Organism: NCBI:txid2014292

InterPro domains:
  IPR000064 Endopeptidase, NLPC/P60 domain [PF00877] (173-213)
  IPR000064 Endopeptidase, NLPC/P60 domain [PS51935] (157-280)
  IPR038765 Papain-like cysteine peptidase superfamily [SSF54001] (155-216)
  IPR039439 SH3b1 domain [PF12913] (22-64)
  IPR051202 Peptidase C40 [PTHR47053] (161-217)

Sequence (304 aa):
LIIRYTDQKILPTQEGLYAKSGDFDFDELQNSSLDVGTPLVILHTSLDGRWFYVIGPSSRGWVKAENVALCNQEELSDYLNRGNFVVVTNSKADIFLNPLLTEYYDYTRMGMRFPAVKKQGDTASVEVIIPDRLPDGGLSKRAAYIKREDVSFGYLPYTPRIIMEQGFKLLNAPYGWGGMYGEQDCSAFLQEIFATVGISLPRNSAAQAKVGVLVKEFDQGSSEEEKMAVLSREAVGGVTTLYLKGHIMLFLGMSDGRPYALHAAWAYRQQSWFEKDYVRLINRVAVTDLSLSKGSQRGSLLER